Protein AF-A0A2I1BUH1-F1 (afdb_monomer_lite)

Structure (mmCIF, N/CA/C/O backbone):
data_AF-A0A2I1BUH1-F1
#
_entry.id   AF-A0A2I1BUH1-F1
#
loop_
_atom_site.group_PDB
_atom_site.id
_atom_site.type_symbol
_atom_site.label_atom_id
_atom_site.label_alt_id
_atom_site.label_comp_id
_atom_site.label_asym_id
_atom_site.label_entity_id
_atom_site.label_seq_id
_atom_site.pdbx_PDB_ins_code
_atom_site.Cartn_x
_atom_site.Cartn_y
_atom_site.Cartn_z
_atom_site.occupancy
_atom_site.B_iso_or_equiv
_atom_site.auth_seq_id
_atom_site.auth_comp_id
_atom_site.auth_asym_id
_atom_site.auth_atom_id
_atom_site.pdbx_PDB_model_num
ATOM 1 N N . MET A 1 1 ? -11.796 -25.901 10.642 1.00 23.09 1 MET A N 1
ATOM 2 C CA . MET A 1 1 ? -12.696 -25.968 9.465 1.00 23.09 1 MET A CA 1
ATOM 3 C C . MET A 1 1 ? -14.087 -25.490 9.876 1.00 23.09 1 MET A C 1
ATOM 5 O O . MET A 1 1 ? -14.967 -26.299 10.167 1.00 23.09 1 MET A O 1
ATOM 9 N N . SER A 1 2 ? -14.276 -24.172 9.937 1.00 22.03 2 SER A N 1
ATOM 10 C CA . SER A 1 2 ? -15.483 -23.521 10.473 1.00 22.03 2 SER A CA 1
ATOM 11 C C . SER A 1 2 ? -16.269 -22.860 9.334 1.00 22.03 2 SER A C 1
ATOM 13 O O . SER A 1 2 ? -15.668 -22.393 8.379 1.00 22.03 2 SER A O 1
ATOM 15 N N . LEU A 1 3 ? -17.603 -22.916 9.384 1.00 21.38 3 LEU A N 1
ATOM 16 C CA . LEU A 1 3 ? -18.536 -22.404 8.363 1.00 21.38 3 LEU A CA 1
ATOM 17 C C . LEU A 1 3 ? -19.857 -22.060 9.047 1.00 21.38 3 LEU A C 1
ATOM 19 O O . LEU A 1 3 ? -20.240 -22.767 9.976 1.00 21.38 3 LEU A O 1
ATOM 23 N N . PHE A 1 4 ? -20.557 -21.053 8.553 1.00 24.50 4 PHE A N 1
ATOM 24 C CA . PHE A 1 4 ? -21.762 -20.481 9.143 1.00 24.50 4 PHE A CA 1
ATOM 25 C C . PHE A 1 4 ? -22.603 -19.946 7.951 1.00 24.50 4 PHE A C 1
ATOM 27 O O . PHE A 1 4 ? -22.042 -19.227 7.134 1.00 24.50 4 PHE A O 1
ATOM 34 N N . ALA A 1 5 ? -23.858 -20.393 7.741 1.00 24.06 5 ALA A N 1
ATOM 35 C CA . ALA A 1 5 ? -24.595 -20.222 6.462 1.00 24.06 5 ALA A CA 1
ATOM 36 C C . ALA A 1 5 ? -26.136 -20.049 6.601 1.00 24.06 5 ALA A C 1
ATOM 38 O O . ALA A 1 5 ? -26.811 -20.994 7.018 1.00 24.06 5 ALA A O 1
ATOM 39 N N . SER A 1 6 ? -26.709 -18.875 6.271 1.00 26.70 6 SER A N 1
ATOM 40 C CA . SER A 1 6 ? -28.154 -18.541 6.429 1.00 26.70 6 SER A CA 1
ATOM 41 C C . SER A 1 6 ? -28.781 -17.932 5.171 1.00 26.70 6 SER A C 1
ATOM 43 O O . SER A 1 6 ? -28.091 -17.313 4.371 1.00 26.70 6 SER A O 1
ATOM 45 N N . HIS A 1 7 ? -30.101 -18.077 5.020 1.00 25.69 7 HIS A N 1
ATOM 46 C CA . HIS A 1 7 ? -30.895 -17.475 3.941 1.00 25.69 7 HIS A CA 1
ATOM 47 C C . HIS A 1 7 ? -31.408 -16.063 4.261 1.00 25.69 7 HIS A C 1
ATOM 49 O O . HIS A 1 7 ? -31.710 -15.751 5.410 1.00 25.69 7 HIS A O 1
ATOM 55 N N . CYS A 1 8 ? -31.645 -15.291 3.198 1.00 25.19 8 CYS A N 1
ATOM 56 C CA . CYS A 1 8 ? -32.647 -14.228 3.126 1.00 25.19 8 CYS A CA 1
ATOM 57 C C . CYS A 1 8 ? -33.426 -14.410 1.797 1.00 25.19 8 CYS A C 1
ATOM 59 O O . CYS A 1 8 ? -32.786 -14.748 0.797 1.00 25.19 8 CYS A O 1
ATOM 61 N N . PRO A 1 9 ? -34.768 -14.283 1.746 1.00 32.41 9 PRO A N 1
ATOM 62 C CA . PRO A 1 9 ? -35.544 -14.557 0.534 1.00 32.41 9 PRO A CA 1
ATOM 63 C C . PRO A 1 9 ? -36.031 -13.288 -0.186 1.00 32.41 9 PRO A C 1
ATOM 65 O O . PRO A 1 9 ? -36.523 -12.373 0.465 1.00 32.41 9 PRO A O 1
ATOM 68 N N . LEU A 1 10 ? -36.058 -13.305 -1.528 1.00 28.78 10 LEU A N 1
ATOM 69 C CA . LEU A 1 10 ? -37.301 -13.163 -2.316 1.00 28.78 10 LEU A CA 1
ATOM 70 C C . LEU A 1 10 ? -37.066 -13.252 -3.835 1.00 28.78 10 LEU A C 1
ATOM 72 O O . LEU A 1 10 ? -35.986 -12.973 -4.343 1.00 28.78 10 LEU A O 1
ATOM 76 N N . ASN A 1 11 ? -38.118 -13.638 -4.564 1.00 35.06 11 ASN A N 1
ATOM 77 C CA . ASN A 1 11 ? -38.130 -13.694 -6.026 1.00 35.06 11 ASN A CA 1
ATOM 78 C C . ASN A 1 11 ? -38.709 -12.405 -6.623 1.00 35.06 11 ASN A C 1
ATOM 80 O O . ASN A 1 11 ? -39.813 -12.010 -6.255 1.00 35.06 11 ASN A O 1
ATOM 84 N N . SER A 1 12 ? -38.084 -11.864 -7.669 1.00 28.86 12 SER A N 1
ATOM 85 C CA . SER A 1 12 ? -38.821 -11.319 -8.821 1.00 28.86 12 SER A CA 1
ATOM 86 C C . SER A 1 12 ? -37.937 -11.335 -10.074 1.00 28.86 12 SER A C 1
ATOM 88 O O . SER A 1 12 ? -36.714 -11.255 -9.989 1.00 28.86 12 SER A O 1
ATOM 90 N N . VAL A 1 13 ? -38.546 -11.529 -11.248 1.00 36.31 13 VAL A N 1
ATOM 91 C CA . VAL A 1 13 ? -37.832 -11.888 -12.485 1.00 36.31 13 VAL A CA 1
ATOM 92 C C . VAL A 1 13 ? -38.040 -10.840 -13.573 1.00 36.31 13 VAL A C 1
ATOM 94 O O . VAL A 1 13 ? -39.180 -10.597 -13.968 1.00 36.31 13 VAL A O 1
ATOM 97 N N . LYS A 1 14 ? -36.934 -10.350 -14.152 1.00 34.25 14 LYS A N 1
ATOM 98 C CA . LYS A 1 14 ? -36.716 -10.274 -15.615 1.00 34.25 14 LYS A CA 1
ATOM 99 C C . LYS A 1 14 ? -35.265 -9.898 -15.947 1.00 34.25 14 LYS A C 1
ATOM 101 O O . LYS A 1 14 ? -34.752 -8.926 -15.417 1.00 34.25 14 LYS A O 1
ATOM 106 N N . LYS A 1 15 ? -34.655 -10.710 -16.827 1.00 38.31 15 LYS A N 1
ATOM 107 C CA . LYS A 1 15 ? -33.307 -10.606 -17.428 1.00 38.31 15 LYS A CA 1
ATOM 108 C C . LYS A 1 15 ? -32.202 -10.021 -16.530 1.00 38.31 15 LYS A C 1
ATOM 110 O O . LYS A 1 15 ? -31.952 -8.823 -16.530 1.00 38.31 15 LYS A O 1
ATOM 115 N N . THR A 1 16 ? -31.468 -10.912 -15.868 1.00 40.91 16 THR A N 1
ATOM 116 C CA . THR A 1 16 ? -30.106 -10.635 -15.398 1.00 40.91 16 THR A CA 1
ATOM 117 C C . THR A 1 16 ? -29.181 -10.312 -16.575 1.00 40.91 16 THR A C 1
ATOM 119 O O . THR A 1 16 ? -29.202 -10.998 -17.598 1.00 40.91 16 THR A O 1
ATOM 122 N N . ILE A 1 17 ? -28.358 -9.277 -16.409 1.00 37.00 17 ILE A N 1
ATOM 123 C CA . ILE A 1 17 ? -27.207 -8.961 -17.259 1.00 37.00 17 ILE A CA 1
ATOM 124 C C . ILE A 1 17 ? -26.004 -8.908 -16.306 1.00 37.00 17 ILE A C 1
ATOM 126 O O . ILE A 1 17 ? -25.954 -7.977 -15.497 1.00 37.00 17 ILE A O 1
ATOM 130 N N . PRO A 1 18 ? -25.090 -9.896 -16.340 1.00 35.69 18 PRO A N 1
ATOM 131 C CA . PRO A 1 18 ? -23.952 -9.941 -15.426 1.00 35.69 18 PRO A CA 1
ATOM 132 C C . PRO A 1 18 ? -23.079 -8.684 -15.524 1.00 35.69 18 PRO A C 1
ATOM 134 O O . PRO A 1 18 ? -22.742 -8.254 -16.627 1.00 35.69 18 PRO A O 1
ATOM 137 N N . GLY A 1 19 ? -22.721 -8.103 -14.380 1.00 38.94 19 GLY A N 1
ATOM 138 C CA . GLY A 1 19 ? -21.919 -6.880 -14.283 1.00 38.94 19 GLY A CA 1
ATOM 139 C C . GLY A 1 19 ? -22.695 -5.577 -14.513 1.00 38.94 19 GLY A C 1
ATOM 140 O O . GLY A 1 19 ? -22.081 -4.522 -14.659 1.00 38.94 19 GLY A O 1
ATOM 141 N N . SER A 1 20 ? -24.031 -5.617 -14.561 1.00 38.09 20 SER A N 1
ATOM 142 C CA . SER A 1 20 ? -24.857 -4.407 -14.707 1.00 38.09 20 SER A CA 1
ATOM 143 C C . SER A 1 20 ? -24.969 -3.603 -13.404 1.00 38.09 20 SER A C 1
ATOM 145 O O . SER A 1 20 ? -24.931 -4.155 -12.304 1.00 38.09 20 SER A O 1
ATOM 147 N N . VAL A 1 21 ? -25.170 -2.283 -13.517 1.00 35.66 21 VAL A N 1
ATOM 148 C CA . VAL A 1 21 ? -25.367 -1.389 -12.356 1.00 35.66 21 VAL A CA 1
ATOM 149 C C . VAL A 1 21 ? -26.559 -1.843 -11.504 1.00 35.66 21 VAL A C 1
ATOM 151 O O . VAL A 1 21 ? -26.465 -1.859 -10.280 1.00 35.66 21 VAL A O 1
ATOM 154 N N . ASP A 1 22 ? -27.638 -2.322 -12.132 1.00 38.22 22 ASP A N 1
ATOM 155 C CA . ASP A 1 22 ? -28.797 -2.870 -11.419 1.00 38.22 22 ASP A CA 1
ATOM 156 C C . ASP A 1 22 ? -28.487 -4.160 -10.636 1.00 38.22 22 ASP A C 1
ATOM 158 O O . ASP A 1 22 ? -29.262 -4.535 -9.758 1.00 38.22 22 ASP A O 1
ATOM 162 N N . GLU A 1 23 ? -27.423 -4.898 -10.964 1.00 41.62 23 GLU A N 1
ATOM 163 C CA . GLU A 1 23 ? -26.993 -6.084 -10.208 1.00 41.62 23 GLU A CA 1
ATOM 164 C C . GLU A 1 23 ? -26.207 -5.679 -8.954 1.00 41.62 23 GLU A C 1
ATOM 166 O O . GLU A 1 23 ? -26.497 -6.188 -7.868 1.00 41.62 23 GLU A O 1
ATOM 171 N N . LYS A 1 24 ? -25.301 -4.695 -9.072 1.00 44.88 24 LYS A N 1
ATOM 172 C CA . LYS A 1 24 ? -24.612 -4.087 -7.920 1.00 44.88 24 LYS A CA 1
ATOM 173 C C . LYS A 1 24 ? -25.600 -3.430 -6.954 1.00 44.88 24 LYS A C 1
ATOM 175 O O . LYS A 1 24 ? -25.687 -3.847 -5.801 1.00 44.88 24 LYS A O 1
ATOM 180 N N . LEU A 1 25 ? -26.456 -2.535 -7.455 1.00 39.03 25 LEU A N 1
ATOM 181 C CA . LEU A 1 25 ? -27.449 -1.809 -6.655 1.00 39.03 25 LEU A CA 1
ATOM 182 C C . LEU A 1 25 ? -28.399 -2.752 -5.888 1.00 39.03 25 LEU A C 1
ATOM 184 O O . LEU A 1 25 ? -28.708 -2.521 -4.721 1.00 39.03 25 LEU A O 1
ATOM 188 N N . ARG A 1 26 ? -28.839 -3.858 -6.511 1.00 42.53 26 ARG A N 1
ATOM 189 C CA . ARG A 1 26 ? -29.673 -4.872 -5.834 1.00 42.53 26 ARG A CA 1
ATOM 190 C C . ARG A 1 26 ? -28.904 -5.685 -4.790 1.00 42.53 26 ARG A C 1
ATOM 192 O O . ARG A 1 26 ? -29.510 -6.104 -3.807 1.00 42.53 26 ARG A O 1
ATOM 199 N N . SER A 1 27 ? -27.603 -5.891 -4.979 1.00 40.91 27 SER A N 1
ATOM 200 C CA . SER A 1 27 ? -26.742 -6.601 -4.024 1.00 40.91 27 SER A CA 1
ATOM 201 C C . SER A 1 27 ? -26.421 -5.732 -2.803 1.00 40.91 27 SER A C 1
ATOM 203 O O . SER A 1 27 ? -26.472 -6.213 -1.670 1.00 40.91 27 SER A O 1
ATOM 205 N N . GLU A 1 28 ? -26.168 -4.441 -3.016 1.00 44.78 28 GLU A N 1
ATOM 206 C CA . GLU A 1 28 ? -25.903 -3.449 -1.968 1.00 44.78 28 GLU A CA 1
ATOM 207 C C . GLU A 1 28 ? -27.142 -3.209 -1.095 1.00 44.78 28 GLU A C 1
ATOM 209 O O . GLU A 1 28 ? -27.075 -3.417 0.115 1.00 44.78 28 GLU A O 1
ATOM 214 N N . VAL A 1 29 ? -28.306 -2.908 -1.688 1.00 40.06 29 VAL A N 1
ATOM 215 C CA . VAL A 1 29 ? -29.566 -2.702 -0.938 1.00 40.06 29 VAL A CA 1
ATOM 216 C C . VAL A 1 29 ? -29.963 -3.945 -0.125 1.00 40.06 29 VAL A C 1
ATOM 218 O O . VAL A 1 29 ? -30.411 -3.823 1.017 1.00 40.06 29 VAL A O 1
ATOM 221 N N . ALA A 1 30 ? -29.761 -5.152 -0.667 1.00 42.38 30 ALA A N 1
ATOM 222 C CA . ALA A 1 30 ? -30.022 -6.397 0.060 1.00 42.38 30 ALA A CA 1
ATOM 223 C C . ALA A 1 30 ? -29.036 -6.643 1.220 1.00 42.38 30 ALA A C 1
ATOM 225 O O . ALA A 1 30 ? -29.411 -7.249 2.224 1.00 42.38 30 ALA A O 1
ATOM 226 N N . THR A 1 31 ? -27.794 -6.166 1.098 1.00 42.19 31 THR A N 1
ATOM 227 C CA . THR A 1 31 ? -26.754 -6.284 2.133 1.00 42.19 31 THR A CA 1
ATOM 228 C C . THR A 1 31 ? -26.975 -5.273 3.261 1.00 42.19 31 THR A C 1
ATOM 230 O O . THR A 1 31 ? -26.938 -5.641 4.435 1.00 42.19 31 THR A O 1
ATOM 233 N N . TYR A 1 32 ? -27.297 -4.027 2.908 1.00 39.31 32 TYR A N 1
ATOM 234 C CA . TYR A 1 32 ? -27.566 -2.904 3.812 1.00 39.31 32 TYR A CA 1
ATOM 235 C C . TYR A 1 32 ? -28.659 -3.239 4.846 1.00 39.31 32 TYR A C 1
ATOM 237 O O . TYR A 1 32 ? -28.430 -3.233 6.057 1.00 39.31 32 TYR A O 1
ATOM 245 N N . ILE A 1 33 ? -29.834 -3.663 4.359 1.00 39.19 33 ILE A N 1
ATOM 246 C CA . ILE A 1 33 ? -31.002 -4.040 5.180 1.00 39.19 33 ILE A CA 1
ATOM 247 C C . ILE A 1 33 ? -30.687 -5.207 6.140 1.00 39.19 33 ILE A C 1
ATOM 249 O O . ILE A 1 33 ? -31.324 -5.354 7.186 1.00 39.19 33 ILE A O 1
ATOM 253 N N . TRP A 1 34 ? -29.709 -6.045 5.791 1.00 41.81 34 TRP A N 1
ATOM 254 C CA . TRP A 1 34 ? -29.359 -7.268 6.508 1.00 41.81 34 TRP A CA 1
ATOM 255 C C . TRP A 1 34 ? -28.262 -7.046 7.569 1.00 41.81 34 TRP A C 1
ATOM 257 O O . TRP A 1 34 ? -28.361 -7.592 8.670 1.00 41.81 34 TRP A O 1
ATOM 267 N N . ILE A 1 35 ? -27.258 -6.198 7.297 1.00 39.25 35 ILE A N 1
ATOM 268 C CA . ILE A 1 35 ? -26.194 -5.840 8.259 1.00 39.25 35 ILE A CA 1
ATOM 269 C C . ILE A 1 35 ? -26.785 -5.162 9.502 1.00 39.25 35 ILE A C 1
ATOM 271 O O . ILE A 1 35 ? -26.453 -5.538 10.632 1.00 39.25 35 ILE A O 1
ATOM 275 N N . HIS A 1 36 ? -27.724 -4.234 9.296 1.00 37.28 36 HIS A N 1
ATOM 276 C CA . HIS A 1 36 ? -28.350 -3.433 10.354 1.00 37.28 36 HIS A CA 1
ATOM 277 C C . HIS A 1 36 ? -29.111 -4.277 11.408 1.00 37.28 36 HIS A C 1
ATOM 279 O O . HIS A 1 36 ? -29.430 -3.794 12.492 1.00 37.28 36 HIS A O 1
ATOM 285 N N . GLN A 1 37 ? -29.373 -5.563 11.129 1.00 35.84 37 GLN A N 1
ATOM 286 C CA . GLN A 1 37 ? -30.048 -6.498 12.040 1.00 35.84 37 GLN A CA 1
ATOM 287 C C . GLN A 1 37 ? -29.090 -7.401 12.845 1.00 35.84 37 GLN A C 1
ATOM 289 O O . GLN A 1 37 ? -29.540 -8.117 13.742 1.00 35.84 37 GLN A O 1
ATOM 294 N N . ILE A 1 38 ? -27.784 -7.417 12.537 1.00 36.28 38 ILE A N 1
ATOM 295 C CA . ILE A 1 38 ? -26.850 -8.466 13.006 1.00 36.28 38 ILE A CA 1
ATOM 296 C C . ILE A 1 38 ? -25.711 -7.957 13.903 1.00 36.28 38 ILE A C 1
ATOM 298 O O . ILE A 1 38 ? -25.164 -8.740 14.684 1.00 36.28 38 ILE A O 1
ATOM 302 N N . ALA A 1 39 ? -25.403 -6.658 13.891 1.00 36.38 39 ALA A N 1
ATOM 303 C CA . ALA A 1 39 ? -24.279 -6.069 14.636 1.00 36.38 39 ALA A CA 1
ATOM 304 C C . ALA A 1 39 ? -24.296 -6.286 16.174 1.00 36.38 39 ALA A C 1
ATOM 306 O O . ALA A 1 39 ? -23.278 -6.109 16.837 1.00 36.38 39 ALA A O 1
ATOM 307 N N . GLN A 1 40 ? -25.422 -6.693 16.769 1.00 34.22 40 GLN A N 1
ATOM 308 C CA . GLN A 1 40 ? -25.640 -6.646 18.222 1.00 34.22 40 GLN A CA 1
ATOM 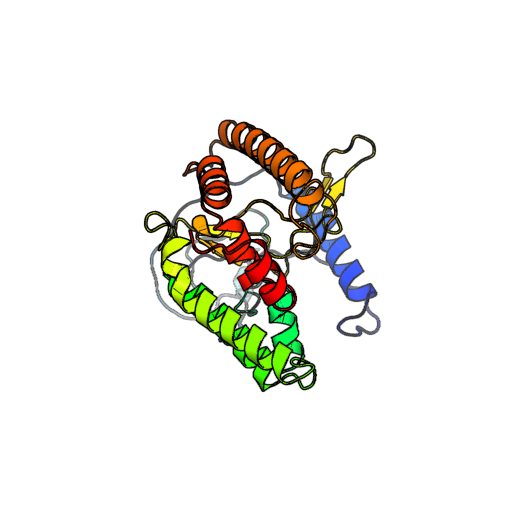309 C C . GLN A 1 40 ? -25.091 -7.836 19.059 1.00 34.22 40 GLN A C 1
ATOM 311 O O . GLN A 1 40 ? -25.400 -7.879 20.252 1.00 34.22 40 GLN A O 1
ATOM 316 N N . ARG A 1 41 ? -24.394 -8.864 18.511 1.00 36.78 41 ARG A N 1
ATOM 317 C CA . ARG A 1 41 ? -24.422 -10.191 19.203 1.00 36.78 41 ARG A CA 1
ATOM 318 C C . ARG A 1 41 ? -23.279 -11.242 19.143 1.00 36.78 41 ARG A C 1
ATOM 320 O O . ARG A 1 41 ? -23.599 -12.410 19.367 1.00 36.78 41 ARG A O 1
ATOM 327 N N . PHE A 1 42 ? -21.985 -10.940 18.926 1.00 31.66 42 PHE A N 1
ATOM 328 C CA . PHE A 1 42 ? -20.958 -12.016 18.788 1.00 31.66 42 PHE A CA 1
ATOM 329 C C . PHE A 1 42 ? -19.581 -11.862 19.486 1.00 31.66 42 PHE A C 1
ATOM 331 O O . PHE A 1 42 ? -18.965 -10.803 19.450 1.00 31.66 42 PHE A O 1
ATOM 338 N N . ARG A 1 43 ? -19.062 -12.995 20.016 1.00 28.38 43 ARG A N 1
ATOM 339 C CA . ARG A 1 43 ? -17.638 -13.352 20.284 1.00 28.38 43 ARG A CA 1
ATOM 340 C C . ARG A 1 43 ? -17.431 -14.897 20.092 1.00 28.38 43 ARG A C 1
ATOM 342 O O . ARG A 1 43 ? -18.443 -15.601 20.078 1.00 28.38 43 ARG A O 1
ATOM 349 N N . PRO A 1 44 ? -16.203 -15.451 19.894 1.00 33.38 44 PRO A N 1
ATOM 350 C CA . PRO A 1 44 ? -15.980 -16.800 19.296 1.00 33.38 44 PRO A CA 1
ATOM 351 C C . PRO A 1 44 ? -15.176 -17.829 20.152 1.00 33.38 44 PRO A C 1
ATOM 353 O O . PRO A 1 44 ? -14.643 -17.427 21.179 1.00 33.38 44 PRO A O 1
ATOM 356 N N . ILE A 1 45 ? -15.022 -19.110 19.697 1.00 31.92 45 ILE A N 1
ATOM 357 C CA . ILE A 1 45 ? -13.774 -19.965 19.733 1.00 31.92 45 ILE A CA 1
ATOM 358 C C . ILE A 1 45 ? -13.942 -21.467 19.286 1.00 31.92 45 ILE A C 1
ATOM 360 O O . ILE A 1 45 ? -14.928 -22.112 19.619 1.00 31.92 45 ILE A O 1
ATOM 364 N N . ALA A 1 46 ? -12.912 -22.006 18.587 1.00 26.98 46 ALA A N 1
ATOM 365 C CA . ALA A 1 46 ? -12.433 -23.415 18.382 1.00 26.98 46 ALA A CA 1
ATOM 366 C C . ALA A 1 46 ? -13.328 -24.596 17.865 1.00 26.98 46 ALA A C 1
ATOM 368 O O . ALA A 1 46 ? -14.541 -24.494 17.718 1.00 26.98 46 ALA A O 1
ATOM 369 N N . PHE A 1 47 ? -12.676 -25.720 17.470 1.00 28.28 47 PHE A N 1
ATOM 370 C CA . PHE A 1 47 ? -13.268 -26.854 16.711 1.00 28.28 47 PHE A CA 1
ATOM 371 C C . PHE A 1 47 ? -12.414 -28.162 16.698 1.00 28.28 47 PHE A C 1
ATOM 373 O O . PHE A 1 47 ? -11.194 -28.062 16.586 1.00 28.28 47 PHE A O 1
ATOM 380 N N . MET A 1 48 ? -13.013 -29.376 16.669 1.00 27.44 48 MET A N 1
ATOM 381 C CA . MET A 1 48 ? -12.328 -30.667 16.351 1.00 27.44 48 MET A CA 1
ATOM 382 C C . MET A 1 48 ? -13.312 -31.816 15.955 1.00 27.44 48 MET A C 1
ATOM 384 O O . MET A 1 48 ? -14.477 -31.759 16.337 1.00 27.44 48 MET A O 1
ATOM 388 N N . GLY A 1 49 ? -12.862 -32.878 15.251 1.00 25.30 49 GLY A N 1
ATOM 389 C CA . GLY A 1 49 ? -13.565 -34.194 15.156 1.00 25.30 49 GLY A CA 1
ATOM 390 C C . GLY A 1 49 ? -14.247 -34.605 13.820 1.00 25.30 49 GLY A C 1
ATOM 391 O O . GLY A 1 49 ? -14.579 -33.761 12.993 1.00 25.30 49 GLY A O 1
ATOM 392 N N . SER A 1 50 ? -14.439 -35.922 13.589 1.00 27.02 50 SER A N 1
ATOM 393 C CA . SER A 1 50 ? -15.002 -36.562 12.359 1.00 27.02 50 SER A CA 1
ATOM 394 C C . SER A 1 50 ? -15.426 -38.044 12.639 1.00 27.02 50 SER A C 1
ATOM 396 O O . SER A 1 50 ? -15.247 -38.464 13.776 1.00 27.02 50 SER A O 1
ATOM 398 N N . VAL A 1 51 ? -15.993 -38.920 11.770 1.00 28.72 51 VAL A N 1
ATOM 399 C CA . VAL A 1 51 ? -16.333 -38.931 10.317 1.00 28.72 51 VAL A CA 1
ATOM 400 C C . VAL A 1 51 ? -17.449 -39.980 9.987 1.00 28.72 51 VAL A C 1
ATOM 402 O O . VAL A 1 51 ? -17.701 -40.878 10.782 1.00 28.72 51 VAL A O 1
ATOM 405 N N . SER A 1 52 ? -18.032 -39.959 8.766 1.00 27.73 52 SER A N 1
ATOM 406 C CA . SER A 1 52 ? -19.006 -40.952 8.192 1.00 27.73 52 SER A CA 1
ATOM 407 C C . SER A 1 52 ? -20.407 -41.021 8.880 1.00 27.73 52 SER A C 1
ATOM 409 O O . SER A 1 52 ? -20.588 -40.357 9.888 1.00 27.73 52 SER A O 1
ATOM 411 N N . ARG A 1 53 ? -21.494 -41.653 8.374 1.00 29.31 53 ARG A N 1
ATOM 412 C CA . ARG A 1 53 ? -21.837 -42.328 7.087 1.00 29.31 53 ARG A CA 1
ATOM 413 C C . ARG A 1 53 ? -23.383 -42.292 6.843 1.00 29.31 53 ARG A C 1
ATOM 415 O O . ARG A 1 53 ? -24.131 -42.112 7.792 1.00 29.31 53 ARG A O 1
ATOM 422 N N . TRP A 1 54 ? -23.818 -42.558 5.601 1.00 31.92 54 TRP A N 1
ATOM 423 C CA . TRP A 1 54 ? -25.187 -42.917 5.130 1.00 31.92 54 TRP A CA 1
ATOM 424 C C . TRP A 1 54 ? -26.367 -41.916 5.140 1.00 31.92 54 TRP A C 1
ATOM 426 O O . TRP A 1 54 ? -26.430 -40.943 5.886 1.00 31.92 54 TRP A O 1
ATOM 436 N N . THR A 1 55 ? -27.303 -42.195 4.223 1.00 41.78 55 THR A N 1
ATOM 437 C CA . THR A 1 55 ? -28.472 -41.402 3.806 1.00 41.78 55 THR A CA 1
ATOM 438 C C . THR A 1 55 ? -29.769 -42.200 3.959 1.00 41.78 55 THR A C 1
ATOM 440 O O . THR A 1 55 ? -29.832 -43.313 3.448 1.00 41.78 55 THR A O 1
ATOM 443 N N . ASN A 1 56 ? -30.785 -41.619 4.614 1.00 39.25 56 ASN A N 1
ATOM 444 C CA . ASN A 1 56 ? -32.235 -41.855 4.402 1.00 39.25 56 ASN A CA 1
ATOM 445 C C . ASN A 1 56 ? -33.083 -40.979 5.360 1.00 39.25 56 ASN A C 1
ATOM 447 O O . ASN A 1 56 ? -34.021 -41.438 6.003 1.00 39.25 56 ASN A O 1
ATOM 451 N N . SER A 1 57 ? -32.714 -39.702 5.522 1.00 44.31 57 SER A N 1
ATOM 452 C CA . SER A 1 57 ? -33.247 -38.830 6.586 1.00 44.31 57 SER A CA 1
ATOM 453 C C . SER A 1 57 ? -33.884 -37.519 6.109 1.00 44.31 57 SER A C 1
ATOM 455 O O . SER A 1 57 ? -34.444 -36.793 6.926 1.00 44.31 57 SER A O 1
ATOM 457 N N . GLN A 1 58 ? -33.822 -37.191 4.813 1.00 41.28 58 GLN A N 1
ATOM 458 C CA . GLN A 1 58 ? -34.263 -35.883 4.303 1.00 41.28 58 GLN A CA 1
ATOM 459 C C . GLN A 1 58 ? -35.787 -35.685 4.415 1.00 41.28 58 GLN A C 1
ATOM 461 O O . GLN A 1 58 ? -36.224 -34.654 4.923 1.00 41.28 58 GLN A O 1
ATOM 466 N N . THR A 1 59 ? -36.590 -36.683 4.033 1.00 43.38 59 THR A N 1
ATOM 467 C CA . THR A 1 59 ? -38.064 -36.603 4.037 1.00 43.38 59 THR A CA 1
ATOM 468 C C . THR A 1 59 ? -38.639 -36.427 5.446 1.00 43.38 59 THR A C 1
ATOM 470 O O . THR A 1 59 ? -39.486 -35.568 5.666 1.00 43.38 59 THR A O 1
ATOM 473 N N . LEU A 1 60 ? -38.126 -37.184 6.425 1.00 46.41 60 LEU A N 1
ATOM 474 C CA . LEU A 1 60 ? -38.531 -37.068 7.833 1.00 46.41 60 LEU A CA 1
ATOM 475 C C . LEU A 1 60 ? -38.074 -35.750 8.475 1.00 46.41 60 LEU A C 1
ATOM 477 O O . LEU A 1 60 ? -38.794 -35.195 9.298 1.00 46.41 60 LEU A O 1
ATOM 481 N N . ARG A 1 61 ? -36.908 -35.213 8.090 1.00 47.28 61 ARG A N 1
ATOM 482 C CA . ARG A 1 61 ? -36.413 -33.926 8.610 1.00 47.28 61 ARG A CA 1
ATOM 483 C C . ARG A 1 61 ? -37.263 -32.747 8.149 1.00 47.28 61 ARG A C 1
ATOM 485 O O . ARG A 1 61 ? -37.602 -31.911 8.980 1.00 47.28 61 ARG A O 1
ATOM 492 N N . SER A 1 62 ? -37.686 -32.739 6.883 1.00 41.75 62 SER A N 1
ATOM 493 C CA . SER A 1 62 ? -38.613 -31.728 6.354 1.00 41.75 62 SER A CA 1
ATOM 494 C C . SER A 1 62 ? -39.961 -31.711 7.086 1.00 41.75 62 SER A C 1
ATOM 496 O O . SER A 1 62 ? -40.554 -30.649 7.233 1.00 41.75 62 SER A O 1
ATOM 498 N N . LEU A 1 63 ? -40.438 -32.872 7.548 1.00 44.72 63 LEU A N 1
ATOM 499 C CA . LEU A 1 63 ? -41.698 -33.026 8.288 1.00 44.72 63 LEU A CA 1
ATOM 500 C C . LEU A 1 63 ? -41.589 -32.655 9.780 1.00 44.72 63 LEU A C 1
ATOM 502 O O . LEU A 1 63 ? -42.605 -32.474 10.441 1.00 44.72 63 LEU A O 1
ATOM 506 N N . LEU A 1 64 ? -40.365 -32.531 10.302 1.00 47.62 64 LEU A N 1
ATOM 507 C CA . LEU A 1 64 ? -40.056 -32.226 11.705 1.00 47.62 64 LEU A CA 1
ATOM 508 C C . LEU A 1 64 ? -39.295 -30.894 11.875 1.00 47.62 64 LEU A C 1
ATOM 510 O O . LEU A 1 64 ? -38.701 -30.652 12.921 1.00 47.62 64 LEU A O 1
ATOM 514 N N . GLY A 1 65 ? -39.279 -30.036 10.848 1.00 39.00 65 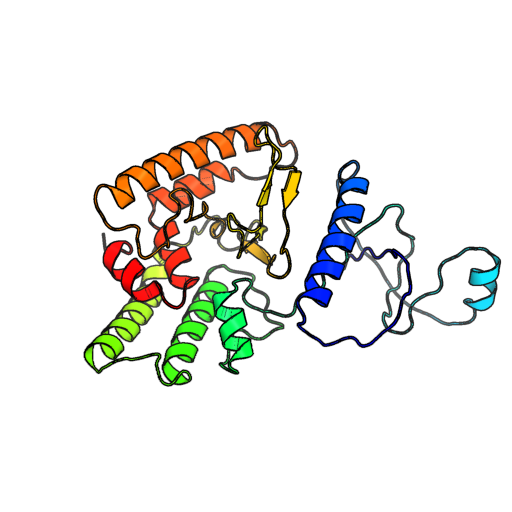GLY A N 1
ATOM 515 C CA . GLY A 1 65 ? -38.669 -28.700 10.903 1.00 39.00 65 GLY A CA 1
ATOM 516 C C . GLY A 1 65 ? -37.133 -28.663 10.929 1.00 39.00 65 GLY A C 1
ATOM 517 O O . GLY A 1 65 ? -36.556 -27.606 11.175 1.00 39.00 65 GLY A O 1
ATOM 518 N N . TYR A 1 66 ? -36.448 -29.780 10.667 1.00 39.28 66 TYR A N 1
ATOM 519 C CA . TYR A 1 66 ? -34.983 -29.829 10.637 1.00 39.28 66 TYR A CA 1
ATOM 520 C C . TYR A 1 66 ? -34.429 -29.501 9.238 1.00 39.28 66 TYR A C 1
ATOM 522 O O . TYR A 1 66 ? -34.922 -30.047 8.246 1.00 39.28 66 TYR A O 1
ATOM 530 N N . PRO A 1 67 ? -33.355 -28.692 9.127 1.00 38.44 67 PRO A N 1
ATOM 531 C CA . PRO A 1 67 ? -32.792 -28.306 7.837 1.00 38.44 67 PRO A CA 1
ATOM 532 C C . PRO A 1 67 ? -32.222 -29.504 7.062 1.00 38.44 67 PRO A C 1
ATOM 534 O O . PRO A 1 67 ? -31.530 -30.374 7.605 1.00 38.44 67 PRO A O 1
ATOM 537 N N . THR A 1 68 ? -32.494 -29.530 5.759 1.00 40.50 68 THR A N 1
ATOM 538 C CA . THR A 1 68 ? -31.973 -30.521 4.812 1.00 40.50 68 THR A CA 1
ATOM 539 C C . THR A 1 68 ? -30.572 -30.132 4.330 1.00 40.50 68 THR A C 1
ATOM 541 O O . THR A 1 68 ? -30.274 -28.971 4.064 1.00 40.50 68 THR A O 1
ATOM 544 N N . SER A 1 69 ? -29.668 -31.110 4.240 1.00 39.72 69 SER A N 1
ATOM 545 C CA . SER A 1 69 ? -28.276 -30.865 3.840 1.00 39.72 69 SER A CA 1
ATOM 546 C C . SER A 1 69 ? -28.148 -30.660 2.327 1.00 39.72 69 SER A C 1
ATOM 548 O O . SER A 1 69 ? -28.610 -31.499 1.553 1.00 39.72 69 SER A O 1
ATOM 550 N N . CYS A 1 70 ? -27.479 -29.578 1.920 1.00 35.44 70 CYS A N 1
ATOM 551 C CA . CYS A 1 70 ? -27.184 -29.260 0.521 1.00 35.44 70 CYS A CA 1
ATOM 552 C C . CYS A 1 70 ? -26.301 -30.347 -0.136 1.00 35.44 70 CYS A C 1
ATOM 554 O O . CYS A 1 70 ? -25.275 -30.710 0.447 1.00 35.44 70 CYS A O 1
ATOM 556 N N . PRO A 1 71 ? -26.634 -30.847 -1.345 1.00 33.97 71 PRO A N 1
ATOM 557 C CA . PRO A 1 71 ? -25.872 -31.917 -1.999 1.00 33.97 71 PRO A CA 1
ATOM 558 C C . PRO A 1 71 ? -24.457 -31.494 -2.426 1.00 33.97 71 PRO A C 1
ATOM 560 O O . PRO A 1 71 ? -23.586 -32.348 -2.565 1.00 33.97 71 PRO A O 1
ATOM 563 N N . TYR A 1 72 ? -24.205 -30.192 -2.592 1.00 30.89 72 TYR A N 1
ATOM 564 C CA . TYR A 1 72 ? -22.919 -29.664 -3.059 1.00 30.89 72 TYR A CA 1
ATOM 565 C C . TYR A 1 72 ? -21.855 -29.516 -1.956 1.00 30.89 72 TYR A C 1
ATOM 567 O O . TYR A 1 72 ? -20.713 -29.188 -2.265 1.00 30.89 72 TYR A O 1
ATOM 575 N N . ILE A 1 73 ? -22.186 -29.749 -0.675 1.00 35.28 73 ILE A N 1
ATOM 576 C CA . ILE A 1 73 ? -21.241 -29.563 0.441 1.00 35.28 73 ILE A CA 1
ATOM 577 C C . ILE A 1 73 ? -21.323 -30.722 1.450 1.00 35.28 73 ILE A C 1
ATOM 579 O O . ILE A 1 73 ? -22.185 -30.756 2.327 1.00 35.28 73 ILE A O 1
ATOM 583 N N . SER A 1 74 ? -20.359 -31.650 1.397 1.00 33.88 74 SER A N 1
ATOM 584 C CA . SER A 1 74 ? -20.234 -32.767 2.354 1.00 33.88 74 SER A CA 1
ATOM 585 C C . SER A 1 74 ? -19.634 -32.335 3.710 1.00 33.88 74 SER A C 1
ATOM 587 O O . SER A 1 74 ? -18.593 -32.840 4.143 1.00 33.88 74 SER A O 1
ATOM 589 N N . LEU A 1 75 ? -20.311 -31.437 4.430 1.00 42.53 75 LEU A N 1
ATOM 590 C CA . LEU A 1 75 ? -19.970 -31.092 5.813 1.00 42.53 75 LEU A CA 1
ATOM 591 C C . LEU A 1 75 ? -20.734 -31.961 6.813 1.00 42.53 75 LEU A C 1
ATOM 593 O O . LEU A 1 75 ? -21.952 -31.872 6.940 1.00 42.53 75 LEU A O 1
ATOM 597 N N . LYS A 1 76 ? -19.997 -32.770 7.580 1.00 37.25 76 LYS A N 1
ATOM 598 C CA . LYS A 1 76 ? -20.518 -33.424 8.786 1.00 37.25 76 LYS A CA 1
ATOM 599 C C . LYS A 1 76 ? -20.192 -32.551 9.990 1.00 37.25 76 LYS A C 1
ATOM 601 O O . LYS A 1 76 ? -19.020 -32.283 10.239 1.00 37.25 76 LYS A O 1
ATOM 606 N N . ARG A 1 77 ? -21.216 -32.130 10.733 1.00 45.16 77 ARG A N 1
ATOM 607 C CA . ARG A 1 77 ? -21.078 -31.463 12.035 1.00 45.16 77 ARG A CA 1
ATOM 608 C C . ARG A 1 77 ? -22.130 -31.964 13.023 1.00 45.16 77 ARG A C 1
ATOM 610 O O . ARG A 1 77 ? -23.216 -32.332 12.580 1.00 45.16 77 ARG A O 1
ATOM 617 N N . PRO A 1 78 ? -21.818 -31.972 14.331 1.00 37.34 78 PRO A N 1
ATOM 618 C CA . PRO A 1 78 ? -22.733 -32.458 15.360 1.00 37.34 78 PRO A CA 1
ATOM 619 C C . PRO A 1 78 ? -23.835 -31.454 15.735 1.00 37.34 78 PRO A C 1
ATOM 621 O O . PRO A 1 78 ? -24.865 -31.875 16.250 1.00 37.34 78 PRO A O 1
ATOM 624 N N . THR A 1 79 ? -23.648 -30.153 15.485 1.00 38.59 79 THR A N 1
ATOM 625 C CA . THR A 1 79 ? -24.560 -29.090 15.939 1.00 38.59 79 THR A CA 1
ATOM 626 C C . THR A 1 79 ? -24.979 -28.134 14.810 1.00 38.59 79 THR A C 1
ATOM 628 O O . THR A 1 79 ? -24.146 -27.779 13.967 1.00 38.59 79 THR A O 1
ATOM 631 N N . PRO A 1 80 ? -26.257 -27.699 14.774 1.00 38.72 80 PRO A N 1
ATOM 632 C CA . PRO A 1 80 ? -26.690 -26.536 14.004 1.00 38.72 80 PRO A CA 1
ATOM 633 C C . PRO A 1 80 ? -26.238 -25.237 14.694 1.00 38.72 80 PRO A C 1
ATOM 635 O O . PRO A 1 80 ? -25.768 -25.252 15.831 1.00 38.72 80 PRO A O 1
ATOM 638 N N . LEU A 1 81 ? -26.368 -24.112 13.994 1.00 39.47 81 LEU A N 1
ATOM 639 C CA . LEU A 1 81 ? -25.806 -22.817 14.379 1.00 39.47 81 LEU A CA 1
ATOM 640 C C . LEU A 1 81 ? -26.962 -21.802 14.509 1.00 39.47 81 LEU A C 1
ATOM 642 O O . LEU A 1 81 ? -27.933 -21.889 13.760 1.00 39.47 81 LEU A O 1
ATOM 646 N N . SER A 1 82 ? -26.908 -20.907 15.500 1.00 32.25 82 SER A N 1
ATOM 647 C CA . SER A 1 82 ? -28.114 -20.301 16.106 1.00 32.25 82 SER A CA 1
ATOM 648 C C . SER A 1 82 ? -28.342 -18.799 15.862 1.00 32.25 82 SER A C 1
ATOM 650 O O . SER A 1 82 ? -29.203 -18.211 16.513 1.00 32.25 82 SER A O 1
ATOM 652 N N . THR A 1 83 ? -27.597 -18.167 14.954 1.00 28.09 83 THR A N 1
ATOM 653 C CA . THR A 1 83 ? -27.741 -16.738 14.595 1.00 28.09 83 THR A CA 1
ATOM 654 C C . THR A 1 83 ? -27.482 -16.554 13.094 1.00 28.09 83 THR A C 1
ATOM 656 O O . THR A 1 83 ? -27.037 -17.494 12.449 1.00 28.09 83 THR A O 1
ATOM 659 N N . GLY A 1 84 ? -27.759 -15.380 12.516 1.00 26.81 84 GLY A N 1
ATOM 660 C CA . GLY A 1 84 ? -27.436 -15.079 11.111 1.00 26.81 84 GLY A CA 1
ATOM 661 C C . GLY A 1 84 ? -25.938 -14.861 10.855 1.00 26.81 84 GLY A C 1
ATOM 662 O O . GLY A 1 84 ? -25.181 -14.550 11.776 1.00 26.81 84 GLY A O 1
ATOM 663 N N . TYR A 1 85 ? -25.510 -15.053 9.603 1.00 32.12 85 TYR A N 1
ATOM 664 C CA . TYR A 1 85 ? -24.097 -15.032 9.201 1.00 32.12 85 TYR A CA 1
ATOM 665 C C . TYR A 1 85 ? -23.919 -14.888 7.677 1.00 32.12 85 TYR A C 1
ATOM 667 O O . TYR A 1 85 ? -24.615 -15.550 6.903 1.00 32.12 85 TYR A O 1
ATOM 675 N N . VAL A 1 86 ? -22.947 -14.073 7.247 1.00 31.03 86 VAL A N 1
ATOM 676 C CA . VAL A 1 86 ? -22.518 -14.007 5.841 1.00 31.03 86 VAL A CA 1
ATOM 677 C C . VAL A 1 86 ? -21.515 -15.131 5.599 1.00 31.03 86 VAL A C 1
ATOM 679 O O . VAL A 1 86 ? -20.517 -15.230 6.312 1.00 31.03 86 VAL A O 1
ATOM 682 N N . ILE A 1 87 ? -21.713 -15.922 4.544 1.00 33.53 87 ILE A N 1
ATOM 683 C CA . ILE A 1 87 ? -20.554 -16.449 3.821 1.00 33.53 87 ILE A CA 1
ATOM 684 C C . ILE A 1 87 ? -20.152 -15.341 2.859 1.00 33.53 87 ILE A C 1
ATOM 686 O O . ILE A 1 87 ? -20.656 -15.287 1.739 1.00 33.53 87 ILE A O 1
ATOM 690 N N . ILE A 1 88 ? -19.254 -14.453 3.298 1.00 31.31 88 ILE A N 1
ATOM 691 C CA . ILE A 1 88 ? -18.383 -13.796 2.323 1.00 31.31 88 ILE A CA 1
ATOM 692 C C . ILE A 1 88 ? -17.653 -14.967 1.673 1.00 31.31 88 ILE A C 1
ATOM 694 O O . ILE A 1 88 ? -17.043 -15.785 2.372 1.00 31.31 88 ILE A O 1
ATOM 698 N N . SER A 1 89 ? -17.827 -15.140 0.365 1.00 28.69 89 SER A N 1
ATOM 699 C CA . SER A 1 89 ? -17.127 -16.188 -0.366 1.00 28.69 89 SER A CA 1
ATOM 700 C C . SER A 1 89 ? -15.633 -16.084 -0.086 1.00 28.69 89 SER A C 1
ATOM 702 O O . SER A 1 89 ? -15.109 -14.987 0.100 1.00 28.69 89 SER A O 1
ATOM 704 N N . ILE A 1 90 ? -14.928 -17.216 -0.133 1.00 36.47 90 ILE A N 1
ATOM 705 C CA . ILE A 1 90 ? -13.492 -17.171 -0.412 1.00 36.47 90 ILE A CA 1
ATOM 706 C C . ILE A 1 90 ? -13.395 -16.640 -1.844 1.00 36.47 90 ILE A C 1
ATOM 708 O O . ILE A 1 90 ? -13.466 -17.405 -2.808 1.00 36.47 90 ILE A O 1
ATOM 712 N N . PHE A 1 91 ? -13.382 -15.312 -1.980 1.00 36.53 91 PHE A N 1
ATOM 713 C CA . PHE A 1 91 ? -13.205 -14.648 -3.253 1.00 36.53 91 PHE A CA 1
ATOM 714 C C . PHE A 1 91 ? -11.820 -15.034 -3.717 1.00 36.53 91 PHE A C 1
ATOM 716 O O . PHE A 1 91 ? -10.816 -14.702 -3.099 1.00 36.53 91 PHE A O 1
ATOM 723 N N . ASN A 1 92 ? -11.787 -15.812 -4.791 1.00 39.25 92 ASN A N 1
ATOM 724 C CA . ASN A 1 92 ? -10.608 -16.561 -5.199 1.00 39.25 92 ASN A CA 1
ATOM 725 C C . ASN A 1 92 ? -9.540 -15.651 -5.857 1.00 39.25 92 ASN A C 1
ATOM 727 O O . ASN A 1 92 ? -8.695 -16.140 -6.604 1.00 39.25 92 ASN A O 1
ATOM 731 N N . LYS A 1 93 ? -9.630 -14.330 -5.627 1.00 48.06 93 LYS A N 1
ATOM 732 C CA . LYS A 1 93 ? -8.665 -13.276 -5.953 1.00 48.06 93 LYS A CA 1
ATOM 733 C C . LYS A 1 93 ? -7.514 -13.391 -4.955 1.00 48.06 93 LYS A C 1
ATOM 735 O O . LYS A 1 93 ? -7.661 -13.083 -3.776 1.00 48.06 93 LYS A O 1
ATOM 740 N N . SER A 1 94 ? -6.377 -13.870 -5.425 1.00 49.59 94 SER A N 1
ATOM 741 C CA . SER A 1 94 ? -5.230 -14.306 -4.613 1.00 49.59 94 SER A CA 1
ATOM 742 C C . SER A 1 94 ? -4.458 -13.187 -3.902 1.00 49.59 94 SER A C 1
ATOM 744 O O . SER A 1 94 ? -3.627 -13.459 -3.037 1.00 49.59 94 SER A O 1
ATOM 746 N N . THR A 1 95 ? -4.706 -11.938 -4.287 1.00 57.34 95 THR A N 1
ATOM 747 C CA . THR A 1 95 ? -3.872 -10.762 -3.997 1.00 57.34 95 THR A CA 1
ATOM 748 C C . THR A 1 95 ? -4.535 -9.709 -3.114 1.00 57.34 95 THR A C 1
ATOM 750 O O . THR A 1 95 ? -3.865 -8.771 -2.699 1.00 57.34 95 THR A O 1
ATOM 753 N N . GLY A 1 96 ? -5.847 -9.785 -2.875 1.00 58.31 96 GLY A N 1
ATOM 754 C CA . GLY A 1 96 ? -6.597 -8.833 -2.042 1.00 58.31 96 GLY A CA 1
ATOM 755 C C . GLY A 1 96 ? -6.706 -7.375 -2.531 1.00 58.31 96 GLY A C 1
ATOM 756 O O . GLY A 1 96 ? -7.674 -6.722 -2.174 1.00 58.31 96 GLY A O 1
ATOM 757 N N . TYR A 1 97 ? -5.789 -6.828 -3.335 1.00 73.19 97 TYR A N 1
ATOM 758 C CA . TYR A 1 97 ? -5.863 -5.433 -3.813 1.00 73.19 97 TYR A CA 1
ATOM 759 C C . TYR A 1 97 ? -6.431 -5.324 -5.239 1.00 73.19 97 TYR A C 1
ATOM 761 O O . TYR A 1 97 ? -6.098 -6.128 -6.119 1.00 73.19 97 TYR A O 1
ATOM 769 N N . ALA A 1 98 ? -7.225 -4.275 -5.491 1.00 70.94 98 ALA A N 1
ATOM 770 C CA . ALA A 1 98 ? -7.896 -4.023 -6.771 1.00 70.94 98 ALA A CA 1
ATOM 771 C C . ALA A 1 98 ? -6.933 -3.971 -7.969 1.00 70.94 98 ALA A C 1
ATOM 773 O O . ALA A 1 98 ? -7.240 -4.497 -9.039 1.00 70.94 98 ALA A O 1
ATOM 774 N N . ALA A 1 99 ? -5.738 -3.402 -7.779 1.00 75.56 99 ALA A N 1
ATOM 775 C CA . ALA A 1 99 ? -4.724 -3.272 -8.823 1.00 75.56 99 ALA A CA 1
ATOM 776 C C . ALA A 1 99 ? -4.371 -4.621 -9.483 1.00 75.56 99 ALA A C 1
ATOM 778 O O . ALA A 1 99 ? -4.308 -4.712 -10.706 1.00 75.56 99 ALA A O 1
ATOM 779 N N . PHE A 1 100 ? -4.220 -5.689 -8.695 1.00 83.12 100 PHE A N 1
ATOM 780 C CA . PHE A 1 100 ? -3.930 -7.026 -9.222 1.00 83.12 100 PHE A CA 1
ATOM 781 C C . PHE A 1 100 ? -5.192 -7.771 -9.683 1.00 83.12 100 PHE A C 1
ATOM 783 O O . PHE A 1 100 ? -5.109 -8.593 -10.589 1.00 83.12 100 PHE A O 1
ATOM 790 N N . ALA A 1 101 ? -6.368 -7.472 -9.119 1.00 80.56 101 ALA A N 1
ATOM 791 C CA . ALA A 1 101 ? -7.628 -7.987 -9.662 1.00 80.56 101 ALA A CA 1
ATOM 792 C C . ALA A 1 101 ? -7.860 -7.494 -11.107 1.00 80.56 101 ALA A C 1
ATOM 794 O O . ALA A 1 101 ? -8.396 -8.231 -11.929 1.00 80.56 101 ALA A O 1
ATOM 795 N N . ASN A 1 102 ? -7.386 -6.290 -11.443 1.00 83.19 102 ASN A N 1
ATOM 796 C CA . ASN A 1 102 ? -7.389 -5.791 -12.819 1.00 83.19 102 ASN A CA 1
ATOM 797 C C . ASN A 1 102 ? -6.403 -6.550 -13.724 1.00 83.19 102 ASN A C 1
ATOM 799 O O . ASN A 1 102 ? -6.783 -6.894 -14.838 1.00 83.19 102 ASN A O 1
ATOM 803 N N . LEU A 1 103 ? -5.210 -6.921 -13.236 1.00 86.31 103 LEU A N 1
ATOM 804 C CA . LEU A 1 103 ? -4.301 -7.807 -13.986 1.00 86.31 103 LEU A CA 1
ATOM 805 C C . LEU A 1 103 ? -4.959 -9.162 -14.308 1.00 86.31 103 LEU A C 1
ATOM 807 O O . LEU A 1 103 ? -4.874 -9.617 -15.446 1.00 86.31 103 LEU A O 1
ATOM 811 N N . GLU A 1 104 ? -5.674 -9.775 -13.353 1.00 85.88 104 GLU A N 1
ATOM 812 C CA . GLU A 1 104 ? -6.439 -11.007 -13.618 1.00 85.88 104 GLU A CA 1
ATOM 813 C C . GLU A 1 104 ? -7.496 -10.812 -14.720 1.00 85.88 104 GLU A C 1
ATOM 815 O O . GLU A 1 104 ? -7.663 -11.689 -15.569 1.00 85.88 104 GLU A O 1
ATOM 820 N N . ASN A 1 105 ? -8.198 -9.672 -14.718 1.00 86.69 105 ASN A N 1
ATOM 821 C CA . ASN A 1 105 ? -9.214 -9.334 -15.722 1.00 86.69 105 ASN A CA 1
ATOM 822 C C . ASN A 1 105 ? -8.604 -9.083 -17.115 1.00 86.69 105 ASN A C 1
ATOM 824 O O . ASN A 1 105 ? -9.221 -9.420 -18.123 1.00 86.69 105 ASN A O 1
ATOM 828 N N . GLU A 1 106 ? -7.391 -8.529 -17.173 1.00 87.56 106 GLU A N 1
ATOM 829 C CA . GLU A 1 106 ? -6.602 -8.334 -18.399 1.00 87.56 106 GLU A CA 1
ATOM 830 C C . GLU A 1 106 ? -5.929 -9.634 -18.894 1.00 87.56 106 GLU A C 1
ATOM 832 O O . GLU A 1 106 ? -5.306 -9.652 -19.954 1.00 87.56 106 GLU A O 1
ATOM 837 N N . GLY A 1 107 ? -6.066 -10.745 -18.156 1.00 88.06 107 GLY A N 1
ATOM 838 C CA . GLY A 1 107 ? -5.451 -12.037 -18.481 1.00 88.06 107 GLY A CA 1
ATOM 839 C C . GLY A 1 107 ? -3.956 -12.123 -18.153 1.00 88.06 107 GLY A C 1
ATOM 840 O O . GLY A 1 107 ? -3.295 -13.087 -18.544 1.00 88.06 107 GLY A O 1
ATOM 841 N N . ILE A 1 108 ? -3.420 -11.138 -17.430 1.00 91.06 108 ILE A N 1
ATOM 842 C CA . ILE A 1 108 ? -2.026 -11.084 -16.993 1.00 91.06 108 ILE A CA 1
ATOM 843 C C . ILE A 1 108 ? -1.859 -12.013 -15.775 1.00 91.06 108 ILE A C 1
ATOM 845 O O . ILE A 1 108 ? -2.645 -11.922 -14.828 1.00 91.06 108 ILE A O 1
ATOM 849 N N . PRO A 1 109 ? -0.855 -12.913 -15.746 1.00 91.12 109 PRO A N 1
ATOM 850 C CA . PRO A 1 109 ? -0.658 -13.822 -14.623 1.00 91.12 109 PRO A CA 1
ATOM 851 C C . PRO A 1 109 ? -0.406 -13.084 -13.303 1.00 91.12 109 PRO A C 1
ATOM 853 O O . PRO A 1 109 ? 0.517 -12.275 -13.191 1.00 91.12 109 PRO A O 1
ATOM 856 N N . THR A 1 110 ? -1.188 -13.420 -12.282 1.00 89.69 110 THR A N 1
ATOM 857 C CA . THR A 1 110 ? -1.016 -12.956 -10.900 1.00 89.69 110 THR A CA 1
ATOM 858 C C . THR A 1 110 ? -0.640 -14.123 -9.982 1.00 89.69 110 THR A C 1
ATOM 860 O O . THR A 1 110 ? -0.278 -15.212 -10.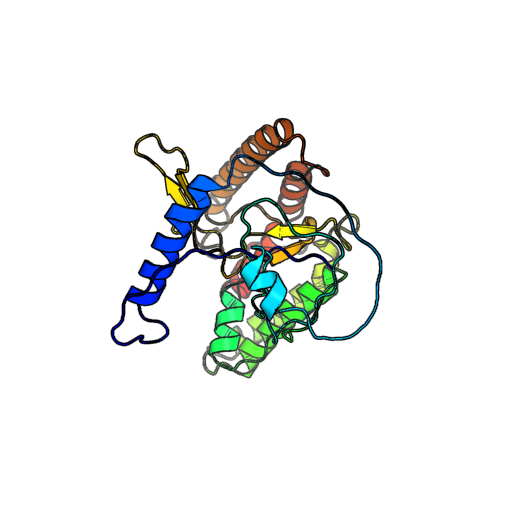439 1.00 89.69 110 THR A O 1
ATOM 863 N N . ILE A 1 111 ? -0.728 -13.914 -8.668 1.00 85.88 111 ILE A N 1
ATOM 864 C CA . ILE A 1 111 ? -0.599 -14.976 -7.673 1.00 85.88 111 ILE A CA 1
ATOM 865 C C . ILE A 1 111 ? -1.621 -16.107 -7.953 1.00 85.88 111 ILE A C 1
ATOM 867 O O . ILE A 1 111 ? -2.788 -15.828 -8.240 1.00 85.88 111 ILE A O 1
ATOM 871 N N . PRO A 1 112 ? -1.261 -17.398 -7.837 1.00 79.50 112 PRO A N 1
ATOM 872 C CA . PRO A 1 112 ? -2.224 -18.491 -7.958 1.00 79.50 112 PRO A CA 1
ATOM 873 C C . PRO A 1 112 ? -3.365 -18.410 -6.929 1.00 79.50 112 PRO A C 1
ATOM 875 O O . PRO A 1 112 ? -3.137 -18.221 -5.738 1.00 79.50 112 PRO A O 1
ATOM 878 N N . ARG A 1 113 ? -4.607 -18.647 -7.373 1.00 71.88 113 ARG A N 1
ATOM 879 C CA . ARG A 1 113 ? -5.836 -18.540 -6.550 1.00 71.88 113 ARG A CA 1
ATOM 880 C C . ARG A 1 113 ? -5.833 -19.356 -5.246 1.00 71.88 113 ARG A C 1
ATOM 882 O O . ARG A 1 113 ? -6.507 -18.991 -4.294 1.00 71.88 113 ARG A O 1
ATOM 889 N N . ASN A 1 114 ? -5.061 -20.445 -5.202 1.00 73.81 114 ASN A N 1
ATOM 890 C CA . ASN A 1 114 ? -4.954 -21.347 -4.050 1.00 73.81 114 ASN A CA 1
ATOM 891 C C . ASN A 1 114 ? -3.701 -21.097 -3.178 1.00 73.81 114 ASN A C 1
ATOM 893 O O . ASN A 1 114 ? -3.413 -21.910 -2.297 1.00 73.81 114 ASN A O 1
ATOM 897 N N . SER A 1 115 ? -2.923 -20.037 -3.432 1.00 73.81 115 SER A N 1
ATOM 898 C CA . SER A 1 115 ? -1.751 -19.691 -2.617 1.00 73.81 115 SER A CA 1
ATOM 899 C C . SER A 1 115 ? -2.153 -19.268 -1.203 1.00 73.81 115 SER A C 1
ATOM 901 O O . SER A 1 115 ? -3.115 -18.528 -1.011 1.00 73.81 115 SER A O 1
ATOM 903 N N . VAL A 1 116 ? -1.388 -19.710 -0.201 1.00 77.38 116 VAL A N 1
ATOM 904 C CA . VAL A 1 116 ? -1.562 -19.315 1.205 1.00 77.38 116 VAL A CA 1
ATOM 905 C C . VAL A 1 116 ? -0.196 -19.014 1.809 1.00 77.38 116 VAL A C 1
ATOM 907 O O . VAL A 1 116 ? 0.704 -19.854 1.779 1.00 77.38 116 VAL A O 1
ATOM 910 N N . TYR A 1 117 ? -0.053 -17.824 2.389 1.00 79.12 117 TYR A N 1
ATOM 911 C CA . TYR A 1 117 ? 1.221 -17.311 2.882 1.00 79.12 117 TYR A CA 1
ATOM 912 C C . TYR A 1 117 ? 1.329 -17.444 4.400 1.00 79.12 117 TYR A C 1
ATOM 914 O O . TYR A 1 117 ? 0.524 -16.899 5.149 1.00 79.12 117 TYR A O 1
ATOM 922 N N . GLN A 1 118 ? 2.359 -18.158 4.858 1.00 78.50 118 GLN A N 1
ATOM 923 C CA . GLN A 1 118 ? 2.719 -18.255 6.280 1.00 78.50 118 GLN A CA 1
ATOM 924 C C . GLN A 1 118 ? 3.762 -17.207 6.701 1.00 78.50 118 GLN A C 1
ATOM 926 O O . GLN A 1 118 ? 4.131 -17.149 7.872 1.00 78.50 118 GLN A O 1
ATOM 931 N N . ALA A 1 119 ? 4.270 -16.409 5.759 1.00 81.75 119 ALA A N 1
ATOM 932 C CA . ALA A 1 119 ? 5.297 -15.401 5.984 1.00 81.75 119 ALA A CA 1
ATOM 933 C C . ALA A 1 119 ? 5.052 -14.172 5.096 1.00 81.75 119 ALA A C 1
ATOM 935 O O . ALA A 1 119 ? 4.609 -14.317 3.956 1.00 81.75 119 ALA A O 1
ATOM 936 N N . VAL A 1 120 ? 5.371 -12.979 5.603 1.00 87.81 120 VAL A N 1
ATOM 937 C CA . VAL A 1 120 ? 5.235 -11.710 4.862 1.00 87.81 120 VAL A CA 1
ATOM 938 C C . VAL A 1 120 ? 6.088 -11.696 3.582 1.00 87.81 120 VAL A C 1
ATOM 940 O O . VAL A 1 120 ? 5.652 -11.168 2.561 1.00 87.81 120 VAL A O 1
ATOM 943 N N . GLU A 1 121 ? 7.288 -12.288 3.603 1.00 89.06 121 GLU A N 1
ATOM 944 C CA . GLU A 1 121 ? 8.245 -12.203 2.489 1.00 89.06 121 GLU A CA 1
ATOM 945 C C . GLU A 1 121 ? 7.727 -12.822 1.196 1.00 89.06 121 GLU A C 1
ATOM 947 O O . GLU A 1 121 ? 7.808 -12.192 0.147 1.00 89.06 121 GLU A O 1
ATOM 952 N N . SER A 1 122 ? 7.207 -14.051 1.254 1.00 86.88 122 SER A N 1
ATOM 953 C CA . SER A 1 122 ? 6.746 -14.753 0.054 1.00 86.88 122 SER A CA 1
ATOM 954 C C . SER A 1 122 ? 5.524 -14.077 -0.564 1.00 86.88 122 SER A C 1
ATOM 956 O O . SER A 1 122 ? 5.407 -14.055 -1.782 1.00 86.88 122 SER A O 1
ATOM 958 N N . TYR A 1 123 ? 4.676 -13.442 0.249 1.00 88.75 123 TYR A N 1
ATOM 959 C CA . TYR A 1 123 ? 3.561 -12.642 -0.253 1.00 88.75 123 TYR A CA 1
ATOM 960 C C . TYR A 1 123 ? 4.048 -11.395 -1.007 1.00 88.75 123 TYR A C 1
ATOM 962 O O . TYR A 1 123 ? 3.667 -11.176 -2.153 1.00 88.75 123 TYR A O 1
ATOM 970 N N . LEU A 1 124 ? 4.944 -10.604 -0.404 1.00 90.81 124 LEU A N 1
ATOM 971 C CA . LEU A 1 124 ? 5.474 -9.388 -1.036 1.00 90.81 124 LEU A CA 1
ATOM 972 C C . LEU A 1 124 ? 6.315 -9.689 -2.288 1.00 90.81 124 LEU A C 1
ATOM 974 O O . LEU A 1 124 ? 6.274 -8.920 -3.246 1.00 90.81 124 LEU A O 1
ATOM 978 N N . LEU A 1 125 ? 7.059 -10.800 -2.304 1.00 92.12 125 LEU A N 1
ATOM 979 C CA . LEU A 1 125 ? 7.813 -11.240 -3.481 1.00 92.12 125 LEU A CA 1
ATOM 980 C C . LEU A 1 125 ? 6.891 -11.630 -4.643 1.00 92.12 125 LEU A C 1
ATOM 982 O O . LEU A 1 125 ? 7.187 -11.269 -5.782 1.00 92.12 125 LEU A O 1
ATOM 986 N N . ASP A 1 126 ? 5.762 -12.282 -4.367 1.00 91.25 126 ASP A N 1
ATOM 987 C CA . ASP A 1 126 ? 4.788 -12.653 -5.396 1.00 91.25 126 ASP A CA 1
ATOM 988 C C . ASP A 1 126 ? 3.962 -11.437 -5.883 1.00 91.25 126 ASP A C 1
ATOM 990 O O . ASP A 1 126 ? 3.633 -11.354 -7.069 1.00 91.25 126 ASP A O 1
ATOM 994 N N . LEU A 1 127 ? 3.707 -10.426 -5.037 1.00 91.38 127 LEU A N 1
ATOM 995 C CA . LEU A 1 127 ? 3.163 -9.129 -5.484 1.00 91.38 127 LEU A CA 1
ATOM 996 C C . LEU A 1 127 ? 4.162 -8.358 -6.374 1.00 91.38 127 LEU A C 1
ATOM 998 O O . LEU A 1 127 ? 3.772 -7.745 -7.370 1.00 91.38 127 LEU A O 1
ATOM 1002 N N . LEU A 1 128 ? 5.463 -8.426 -6.073 1.00 93.69 128 LEU A N 1
ATOM 1003 C CA . LEU A 1 128 ? 6.512 -7.899 -6.955 1.00 93.69 128 LEU A CA 1
ATOM 1004 C C . LEU A 1 128 ? 6.615 -8.707 -8.262 1.00 93.69 128 LEU A C 1
ATOM 1006 O O . LEU A 1 128 ? 6.795 -8.114 -9.321 1.00 93.69 128 LEU A O 1
ATOM 1010 N N . GLN A 1 129 ? 6.393 -10.026 -8.237 1.00 94.12 129 GLN A N 1
ATOM 1011 C CA . GLN A 1 129 ? 6.296 -10.831 -9.461 1.00 94.12 129 GLN A CA 1
ATOM 1012 C C . GLN A 1 129 ? 5.115 -10.400 -10.342 1.00 94.12 129 GLN A C 1
ATOM 1014 O O . GLN A 1 129 ? 5.248 -10.346 -11.562 1.00 94.12 129 GLN A O 1
ATOM 1019 N N . CYS A 1 130 ? 3.982 -10.011 -9.751 1.00 93.12 130 CYS A N 1
ATOM 1020 C CA . CYS A 1 130 ? 2.861 -9.449 -10.510 1.00 93.12 130 CYS A CA 1
ATOM 1021 C C . CYS A 1 130 ? 3.219 -8.120 -11.209 1.00 93.12 130 CYS A C 1
ATOM 1023 O O . CYS A 1 130 ? 2.651 -7.818 -12.258 1.00 93.12 130 CYS A O 1
ATOM 1025 N N . ASN A 1 131 ? 4.174 -7.343 -10.680 1.00 92.50 131 ASN A N 1
ATOM 1026 C CA . ASN A 1 131 ? 4.681 -6.141 -11.351 1.00 92.50 131 ASN A CA 1
ATOM 1027 C C . ASN A 1 131 ? 5.571 -6.482 -12.560 1.00 92.50 131 ASN A C 1
ATOM 1029 O O . ASN A 1 131 ? 5.407 -5.865 -13.610 1.00 92.50 131 ASN A O 1
ATOM 1033 N N . ASP A 1 132 ? 6.447 -7.490 -12.466 1.00 93.62 132 ASP A N 1
ATOM 1034 C CA . ASP A 1 132 ? 7.186 -7.979 -13.644 1.00 93.62 132 ASP A CA 1
ATOM 1035 C C . ASP A 1 132 ? 6.217 -8.482 -14.722 1.00 93.62 132 ASP A C 1
ATOM 1037 O O . ASP A 1 132 ? 6.381 -8.193 -15.904 1.00 93.62 132 ASP A O 1
ATOM 1041 N N . ASN A 1 133 ? 5.180 -9.220 -14.308 1.00 94.25 133 ASN A N 1
ATOM 1042 C CA . ASN A 1 133 ? 4.183 -9.777 -15.216 1.00 94.25 133 ASN A CA 1
ATOM 1043 C C . ASN A 1 133 ? 3.381 -8.656 -15.902 1.00 94.25 133 ASN A C 1
ATOM 1045 O O . ASN A 1 133 ? 3.121 -8.755 -17.100 1.00 94.25 133 ASN A O 1
ATOM 1049 N N . ARG A 1 134 ? 3.060 -7.558 -15.193 1.00 93.25 134 ARG A N 1
ATOM 1050 C CA . ARG A 1 134 ? 2.525 -6.327 -15.803 1.00 93.25 134 ARG A CA 1
ATOM 1051 C C . ARG A 1 134 ? 3.462 -5.814 -16.898 1.00 93.25 134 ARG A C 1
ATOM 1053 O O . ARG A 1 134 ? 3.018 -5.616 -18.022 1.00 93.25 134 ARG A O 1
ATOM 1060 N N . ILE A 1 135 ? 4.745 -5.629 -16.582 1.00 92.00 135 ILE A N 1
ATOM 1061 C CA . ILE A 1 135 ? 5.749 -5.101 -17.521 1.00 92.00 135 ILE A CA 1
ATOM 1062 C C . ILE A 1 135 ? 5.931 -6.008 -18.747 1.00 92.00 135 ILE A C 1
ATOM 1064 O O . ILE A 1 135 ? 6.078 -5.510 -19.860 1.00 92.00 135 ILE A O 1
ATOM 1068 N N . TYR A 1 136 ? 5.892 -7.328 -18.564 1.00 92.88 136 TYR A N 1
ATOM 1069 C CA . TYR A 1 136 ? 6.094 -8.296 -19.641 1.00 92.88 136 TYR A CA 1
ATOM 1070 C C . TYR A 1 136 ? 4.865 -8.475 -20.551 1.00 92.88 136 TYR A C 1
ATOM 1072 O O . TYR A 1 136 ? 5.021 -8.670 -21.756 1.00 92.88 136 TYR A O 1
ATOM 1080 N N . HIS A 1 137 ? 3.648 -8.435 -19.996 1.00 92.88 137 HIS A N 1
ATOM 1081 C CA . HIS A 1 137 ? 2.423 -8.758 -20.739 1.00 92.88 137 HIS A CA 1
ATOM 1082 C C . HIS A 1 137 ? 1.617 -7.543 -21.221 1.00 92.88 137 HIS A C 1
ATOM 1084 O O . HIS A 1 137 ? 0.914 -7.661 -22.224 1.00 92.88 137 HIS A O 1
ATOM 1090 N N . GLN A 1 138 ? 1.675 -6.399 -20.533 1.00 91.56 138 GLN A N 1
ATOM 1091 C CA . GLN A 1 138 ? 0.844 -5.233 -20.842 1.00 91.56 138 GLN A CA 1
ATOM 1092 C C . GLN A 1 138 ? 1.574 -4.323 -21.862 1.00 91.56 138 GLN A C 1
ATOM 1094 O O . GLN A 1 138 ? 2.575 -3.704 -21.501 1.00 91.56 138 GLN A O 1
ATOM 1099 N N . PRO A 1 139 ? 1.111 -4.174 -23.124 1.00 87.56 139 PRO A N 1
ATOM 1100 C CA . PRO A 1 139 ? 1.921 -3.562 -24.194 1.00 87.56 139 PRO A CA 1
ATOM 1101 C C . PRO A 1 139 ? 2.273 -2.076 -24.019 1.00 87.56 139 PRO A C 1
ATOM 1103 O O . PRO A 1 139 ? 3.106 -1.557 -24.753 1.00 87.56 139 PRO A O 1
ATOM 1106 N N . ASN A 1 140 ? 1.623 -1.387 -23.080 1.00 88.75 140 ASN A N 1
ATOM 1107 C CA . ASN A 1 140 ? 1.862 0.010 -22.717 1.00 88.75 140 ASN A CA 1
ATOM 1108 C C . ASN A 1 140 ? 2.390 0.172 -21.277 1.00 88.75 140 ASN A C 1
ATOM 1110 O O . ASN A 1 140 ? 2.221 1.238 -20.689 1.00 88.75 140 ASN A O 1
ATOM 1114 N N . ALA A 1 141 ? 2.981 -0.877 -20.692 1.00 88.44 141 ALA A N 1
ATOM 1115 C CA . ALA A 1 141 ? 3.615 -0.815 -19.373 1.00 88.44 141 ALA A CA 1
ATOM 1116 C C . ALA A 1 141 ? 4.986 -0.124 -19.362 1.00 88.44 141 ALA A C 1
ATOM 1118 O O . ALA A 1 141 ? 5.439 0.242 -18.280 1.00 88.44 141 ALA A O 1
ATOM 1119 N N . ILE A 1 142 ? 5.621 0.020 -20.528 1.00 92.19 142 ILE A N 1
ATOM 1120 C CA . ILE A 1 142 ? 6.854 0.777 -20.750 1.00 92.19 142 ILE A CA 1
ATOM 1121 C C . ILE A 1 142 ? 6.581 1.801 -21.858 1.00 92.19 142 ILE A C 1
ATOM 1123 O O . ILE A 1 142 ? 5.982 1.459 -22.882 1.00 92.19 142 ILE A O 1
ATOM 1127 N N . HIS A 1 143 ? 7.018 3.040 -21.659 1.00 90.56 143 HIS A N 1
ATOM 1128 C CA . HIS A 1 143 ? 6.890 4.136 -22.618 1.00 90.56 143 HIS A CA 1
ATOM 1129 C C . HIS A 1 143 ? 8.114 4.260 -23.535 1.00 90.56 143 HIS A C 1
ATOM 1131 O O . HIS A 1 143 ? 7.957 4.456 -24.741 1.00 90.56 143 HIS A O 1
ATOM 1137 N N . ASP A 1 144 ? 9.318 4.086 -22.986 1.00 93.06 144 ASP A N 1
ATOM 1138 C CA . ASP A 1 144 ? 10.586 4.117 -23.716 1.00 93.06 144 ASP A CA 1
ATOM 1139 C C . ASP A 1 144 ? 11.701 3.339 -22.979 1.00 93.06 144 ASP A C 1
ATOM 1141 O O . ASP A 1 144 ? 11.478 2.664 -21.973 1.00 93.06 144 ASP A O 1
ATOM 1145 N N . THR A 1 145 ? 12.921 3.389 -23.516 1.00 95.00 145 THR A N 1
ATOM 1146 C CA . THR A 1 145 ? 14.090 2.677 -22.979 1.00 95.00 145 THR A CA 1
ATOM 1147 C C . THR A 1 145 ? 14.523 3.159 -21.588 1.00 95.00 145 THR A C 1
ATOM 1149 O O . THR A 1 145 ? 15.094 2.363 -20.844 1.00 95.00 145 THR A O 1
ATOM 1152 N N . GLU A 1 146 ? 14.300 4.428 -21.242 1.00 95.19 146 GLU A N 1
ATOM 1153 C CA . GLU A 1 146 ? 14.686 5.011 -19.953 1.00 95.19 146 GLU A CA 1
ATOM 1154 C C . GLU A 1 146 ? 13.674 4.590 -18.883 1.00 95.19 146 GLU A C 1
ATOM 1156 O O . GLU A 1 146 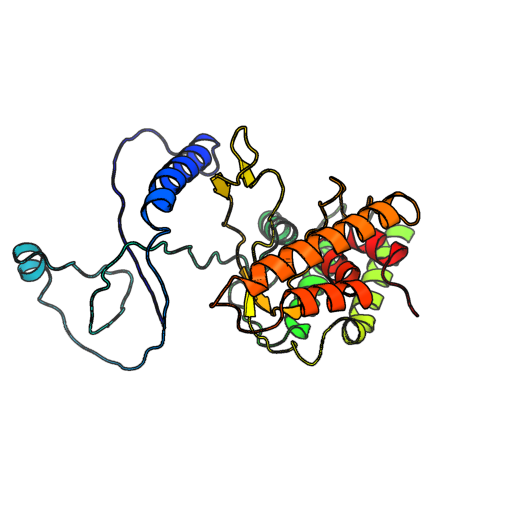? 14.053 3.898 -17.939 1.00 95.19 146 GLU A O 1
ATOM 1161 N N . ASP A 1 147 ? 12.378 4.823 -19.111 1.00 92.88 147 ASP A N 1
ATOM 1162 C CA . ASP A 1 147 ? 11.285 4.331 -18.253 1.00 92.88 147 ASP A CA 1
ATOM 1163 C C . ASP A 1 147 ? 11.369 2.806 -18.011 1.00 92.88 147 ASP A C 1
ATOM 1165 O O . ASP A 1 147 ? 11.274 2.325 -16.878 1.00 92.88 147 ASP A O 1
ATOM 1169 N N . GLY A 1 148 ? 11.652 2.027 -19.061 1.00 93.12 148 GLY A N 1
ATOM 1170 C CA . GLY A 1 148 ? 11.837 0.579 -18.946 1.00 93.12 148 GLY A CA 1
ATOM 1171 C C . GLY A 1 148 ? 13.022 0.170 -18.063 1.00 93.12 148 GLY A C 1
ATOM 1172 O O . GLY A 1 148 ? 12.916 -0.788 -17.293 1.00 93.12 148 GLY A O 1
ATOM 1173 N N . GLN A 1 149 ? 14.144 0.894 -18.127 1.00 95.25 149 GLN A N 1
ATOM 1174 C CA . GLN A 1 149 ? 15.284 0.669 -17.230 1.00 95.25 149 GLN A CA 1
ATOM 1175 C C . GLN A 1 149 ? 14.953 1.080 -15.792 1.00 95.25 149 GLN A C 1
ATOM 1177 O O . GLN A 1 149 ? 15.305 0.366 -14.854 1.00 95.25 149 GLN A O 1
ATOM 1182 N N . GLU A 1 150 ? 14.246 2.192 -15.614 1.00 94.56 150 GLU A N 1
ATOM 1183 C CA . GLU A 1 150 ? 13.883 2.746 -14.312 1.00 94.56 150 GLU A CA 1
ATOM 1184 C C . GLU A 1 150 ? 12.891 1.860 -13.551 1.00 94.56 150 GLU A C 1
ATOM 1186 O O . GLU A 1 150 ? 13.126 1.558 -12.377 1.00 94.56 150 GLU A O 1
ATOM 1191 N N . GLN A 1 151 ? 11.833 1.367 -14.206 1.00 93.81 151 GLN A N 1
ATOM 1192 C CA . GLN A 1 151 ? 10.883 0.430 -13.593 1.00 93.81 151 GLN A CA 1
ATOM 1193 C C . GLN A 1 151 ? 11.564 -0.887 -13.183 1.00 93.81 151 GLN A C 1
ATOM 1195 O O . GLN A 1 151 ? 11.352 -1.373 -12.068 1.00 93.81 151 GLN A O 1
ATOM 1200 N N . LEU A 1 152 ? 12.424 -1.455 -14.038 1.00 94.56 152 LEU A N 1
ATOM 1201 C CA . LEU A 1 152 ? 13.150 -2.696 -13.734 1.00 94.56 152 LEU A CA 1
ATOM 1202 C C . LEU A 1 152 ? 14.208 -2.506 -12.633 1.00 94.56 152 LEU A C 1
ATOM 1204 O O . LEU A 1 152 ? 14.370 -3.381 -11.774 1.00 94.56 152 LEU A O 1
ATOM 1208 N N . ALA A 1 153 ? 14.892 -1.358 -12.602 1.00 95.19 153 ALA A N 1
ATOM 1209 C CA . ALA A 1 153 ? 15.806 -0.996 -11.523 1.00 95.19 153 ALA A CA 1
ATOM 1210 C C . ALA A 1 153 ? 15.057 -0.836 -10.191 1.00 95.19 153 ALA A C 1
ATOM 1212 O O . ALA A 1 153 ? 15.455 -1.443 -9.196 1.00 95.19 153 ALA A O 1
ATOM 1213 N N . ALA A 1 154 ? 13.932 -0.112 -10.179 1.00 94.56 154 ALA A N 1
ATOM 1214 C CA . ALA A 1 154 ? 13.091 0.057 -8.996 1.00 94.56 154 ALA A CA 1
ATOM 1215 C C . ALA A 1 154 ? 12.589 -1.291 -8.456 1.00 94.56 154 ALA A C 1
ATOM 1217 O O . ALA A 1 154 ? 12.755 -1.569 -7.271 1.00 94.56 154 ALA A O 1
ATOM 1218 N N . LEU A 1 155 ? 12.070 -2.184 -9.307 1.00 94.94 155 LEU A N 1
ATOM 1219 C CA . LEU A 1 155 ? 11.637 -3.526 -8.888 1.00 94.94 155 LEU A CA 1
ATOM 1220 C C . LEU A 1 155 ? 12.789 -4.385 -8.346 1.00 94.94 155 LEU A C 1
ATOM 1222 O O . LEU A 1 155 ? 12.614 -5.114 -7.366 1.00 94.94 155 LEU A O 1
ATOM 1226 N N . THR A 1 156 ? 13.982 -4.274 -8.933 1.00 95.69 156 THR A N 1
ATOM 1227 C CA . THR A 1 156 ? 15.192 -4.952 -8.439 1.00 95.69 156 THR A CA 1
ATOM 1228 C C . THR A 1 156 ? 15.604 -4.422 -7.062 1.00 95.69 156 THR A C 1
ATOM 1230 O O . THR A 1 156 ? 15.904 -5.202 -6.155 1.00 95.69 156 THR A O 1
ATOM 1233 N N . MET A 1 157 ? 15.559 -3.103 -6.861 1.00 95.31 157 MET A N 1
ATOM 1234 C CA . MET A 1 157 ? 15.875 -2.462 -5.583 1.00 95.31 157 MET A CA 1
ATOM 1235 C C . MET A 1 157 ? 14.812 -2.762 -4.517 1.00 95.31 157 MET A C 1
ATOM 1237 O O . MET A 1 157 ? 15.171 -3.087 -3.389 1.00 95.31 157 MET A O 1
ATOM 1241 N N . MET A 1 158 ? 13.522 -2.774 -4.863 1.00 95.00 158 MET A N 1
ATOM 1242 C CA . MET A 1 158 ? 12.441 -3.181 -3.955 1.00 95.00 158 MET A CA 1
ATOM 1243 C C . MET A 1 158 ? 12.649 -4.618 -3.447 1.00 95.00 158 MET A C 1
ATOM 1245 O O . MET A 1 158 ? 12.593 -4.862 -2.241 1.00 95.00 158 MET A O 1
ATOM 1249 N N . ARG A 1 159 ? 13.025 -5.555 -4.332 1.00 95.25 159 ARG A N 1
ATOM 1250 C CA . ARG A 1 159 ? 13.406 -6.928 -3.945 1.00 95.25 159 ARG A CA 1
ATOM 1251 C C . ARG A 1 159 ? 14.644 -6.987 -3.047 1.00 95.25 159 ARG A C 1
ATOM 1253 O O . ARG A 1 159 ? 14.677 -7.795 -2.124 1.00 95.25 159 ARG A O 1
ATOM 1260 N N . ALA A 1 160 ? 15.649 -6.147 -3.283 1.00 94.62 160 ALA A N 1
ATOM 1261 C CA . ALA A 1 160 ? 16.842 -6.090 -2.436 1.00 94.62 160 ALA A CA 1
ATOM 1262 C C . ALA A 1 160 ? 16.568 -5.477 -1.045 1.00 94.62 160 ALA A C 1
ATOM 1264 O O . ALA A 1 160 ? 17.247 -5.818 -0.076 1.00 94.62 160 ALA A O 1
ATOM 1265 N N . LEU A 1 161 ? 15.584 -4.576 -0.937 1.00 92.00 161 LEU A N 1
ATOM 1266 C CA . LEU A 1 161 ? 15.349 -3.753 0.253 1.00 92.00 161 LEU A CA 1
ATOM 1267 C C . LEU A 1 161 ? 14.214 -4.230 1.162 1.00 92.00 161 LEU A C 1
ATOM 1269 O O . LEU A 1 161 ? 14.193 -3.812 2.323 1.00 92.00 161 LEU A O 1
ATOM 1273 N N . PHE A 1 1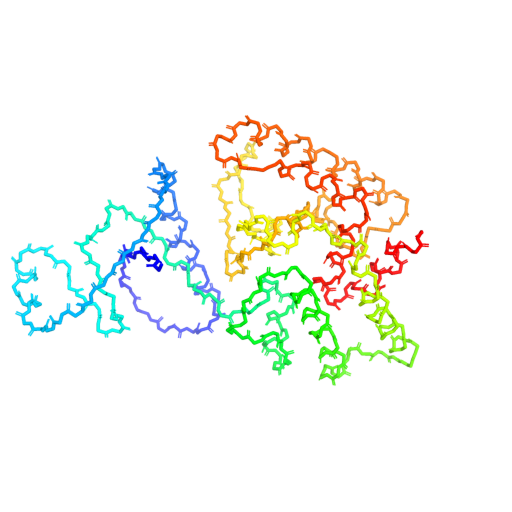62 ? 13.341 -5.146 0.720 1.00 90.00 162 PHE A N 1
ATOM 1274 C CA . PHE A 1 162 ? 12.283 -5.718 1.571 1.00 90.00 162 PHE A CA 1
ATOM 1275 C C . PHE A 1 162 ? 12.749 -6.125 2.990 1.00 90.00 162 PHE A C 1
ATOM 1277 O O . PHE A 1 162 ? 12.002 -5.865 3.938 1.00 90.00 162 PHE A O 1
ATOM 1284 N N . PRO A 1 163 ? 13.960 -6.701 3.215 1.00 91.81 163 PRO A N 1
ATOM 1285 C CA . PRO A 1 163 ? 14.379 -7.142 4.549 1.00 91.81 163 PRO A CA 1
ATOM 1286 C C . PRO A 1 163 ? 14.555 -6.009 5.570 1.00 91.81 163 PRO A C 1
ATOM 1288 O O . PRO A 1 163 ? 14.708 -6.293 6.758 1.00 91.81 163 PRO A O 1
ATOM 1291 N N . ARG A 1 164 ? 14.561 -4.745 5.120 1.00 91.06 164 ARG A N 1
ATOM 1292 C CA . ARG A 1 164 ? 14.597 -3.548 5.974 1.00 91.06 164 ARG A CA 1
ATOM 1293 C C . ARG A 1 164 ? 13.213 -3.122 6.467 1.00 91.06 164 ARG A C 1
ATOM 1295 O O . ARG A 1 164 ? 13.124 -2.535 7.540 1.00 91.06 164 ARG A O 1
ATOM 1302 N N . PHE A 1 165 ? 12.167 -3.404 5.689 1.00 91.56 165 PHE A N 1
ATOM 1303 C CA . PHE A 1 165 ? 10.806 -2.901 5.911 1.00 91.56 165 PHE A CA 1
ATOM 1304 C C . PHE A 1 165 ? 9.870 -3.934 6.564 1.00 91.56 165 PHE A C 1
ATOM 1306 O O . PHE A 1 165 ? 8.834 -3.584 7.121 1.00 91.56 165 PHE A O 1
ATOM 1313 N N . ILE A 1 166 ? 10.230 -5.222 6.561 1.00 89.94 166 ILE A N 1
ATOM 1314 C CA . ILE A 1 166 ? 9.462 -6.254 7.273 1.00 89.94 166 ILE A CA 1
ATOM 1315 C C . ILE A 1 166 ? 9.884 -6.329 8.744 1.00 89.94 166 ILE A C 1
ATOM 1317 O O . ILE A 1 166 ? 11.033 -6.637 9.071 1.00 89.94 166 ILE A O 1
ATOM 1321 N N . SER A 1 167 ? 8.918 -6.163 9.652 1.00 88.62 167 SER A N 1
ATOM 1322 C CA . SER A 1 167 ? 9.113 -6.501 11.065 1.00 88.62 167 SER A CA 1
ATOM 1323 C C . SER A 1 167 ? 9.304 -8.010 11.240 1.00 88.62 167 SER A C 1
ATOM 1325 O O . SER A 1 167 ? 8.384 -8.794 11.000 1.00 88.62 167 SER A O 1
ATOM 1327 N N . ARG A 1 168 ? 10.474 -8.426 11.744 1.00 89.94 168 ARG A N 1
ATOM 1328 C CA . ARG A 1 168 ? 10.729 -9.827 12.135 1.00 89.94 168 ARG A CA 1
ATOM 1329 C C . ARG A 1 168 ? 9.771 -10.320 13.225 1.00 89.94 168 ARG A C 1
ATOM 1331 O O . ARG A 1 168 ? 9.499 -11.513 13.274 1.00 89.94 168 ARG A O 1
ATOM 1338 N N . GLU A 1 169 ? 9.267 -9.412 14.061 1.00 89.69 169 GLU A N 1
ATOM 1339 C CA . GLU A 1 169 ? 8.285 -9.695 15.116 1.00 89.69 169 GLU A CA 1
ATOM 1340 C C . GLU A 1 169 ? 6.944 -10.152 14.521 1.00 89.69 169 GLU A C 1
ATOM 1342 O O . GLU A 1 169 ? 6.345 -11.099 15.021 1.00 89.69 169 GLU A O 1
ATOM 1347 N N . TYR A 1 170 ? 6.516 -9.534 13.410 1.00 86.75 170 TYR A N 1
ATOM 1348 C CA . TYR A 1 170 ? 5.203 -9.771 12.786 1.00 86.75 170 TYR A CA 1
ATOM 1349 C C . TYR A 1 170 ? 5.256 -10.583 11.486 1.00 86.75 170 TYR A C 1
ATOM 1351 O O . TYR A 1 170 ? 4.265 -10.705 10.764 1.00 86.75 170 TYR A O 1
ATOM 1359 N N . ARG A 1 171 ? 6.421 -11.176 11.199 1.00 85.62 171 ARG A N 1
ATOM 1360 C CA . ARG A 1 171 ? 6.712 -11.955 9.988 1.00 85.62 171 ARG A CA 1
ATOM 1361 C C . ARG A 1 171 ? 5.723 -13.095 9.742 1.00 85.62 171 ARG A C 1
ATOM 1363 O O . ARG A 1 171 ? 5.405 -13.380 8.592 1.00 85.62 171 ARG A O 1
ATOM 1370 N N . HIS A 1 172 ? 5.259 -13.734 10.814 1.00 83.19 172 HIS A N 1
ATOM 1371 C CA . HIS A 1 172 ? 4.370 -14.901 10.799 1.00 83.19 172 HIS A CA 1
ATOM 1372 C C . HIS A 1 172 ? 3.006 -14.604 11.447 1.00 83.19 172 HIS A C 1
ATOM 1374 O O . HIS A 1 172 ? 2.340 -15.506 11.953 1.00 83.19 172 HIS A O 1
ATOM 1380 N N . GLY A 1 173 ? 2.602 -13.331 11.456 1.00 80.81 173 GLY A N 1
ATOM 1381 C CA . GLY A 1 173 ? 1.387 -12.849 12.106 1.00 80.81 173 GLY A CA 1
ATOM 1382 C C . GLY A 1 173 ? 1.653 -12.076 13.412 1.00 80.81 173 GLY A C 1
ATOM 1383 O O . GLY A 1 173 ? 2.804 -11.756 13.692 1.00 80.81 173 GLY A O 1
ATOM 1384 N N . PRO A 1 174 ? 0.622 -11.764 14.226 1.00 82.12 174 PRO A N 1
ATOM 1385 C CA . PRO A 1 174 ? -0.773 -12.177 14.065 1.00 82.12 174 PRO A CA 1
ATOM 1386 C C . PRO A 1 174 ? -1.400 -11.663 12.763 1.00 82.12 174 PRO A C 1
ATOM 1388 O O . PRO A 1 174 ? -0.861 -10.777 12.105 1.00 82.12 174 PRO A O 1
ATOM 1391 N N . PHE A 1 175 ? -2.517 -12.265 12.362 1.00 79.19 175 PHE A N 1
ATOM 1392 C CA . PHE A 1 175 ? -3.223 -11.922 11.128 1.00 79.19 175 PHE A CA 1
ATOM 1393 C C . PHE A 1 175 ? -4.542 -11.214 11.452 1.00 79.19 175 PHE A C 1
ATOM 1395 O O . PHE A 1 175 ? -5.284 -11.669 12.324 1.00 79.19 175 PHE A O 1
ATOM 1402 N N . GLY A 1 176 ? -4.836 -10.133 10.733 1.00 77.44 176 GLY A N 1
ATOM 1403 C CA . GLY A 1 176 ? -6.071 -9.360 10.832 1.00 77.44 176 GLY A CA 1
ATOM 1404 C C . GLY A 1 176 ? -6.850 -9.363 9.516 1.00 77.44 176 GLY A C 1
ATOM 1405 O O . GLY A 1 176 ? -6.271 -9.488 8.435 1.00 77.44 176 GLY A O 1
ATOM 1406 N N . LEU A 1 177 ? -8.173 -9.205 9.599 1.00 80.88 177 LEU A N 1
ATOM 1407 C CA . LEU A 1 177 ? -8.980 -8.864 8.427 1.00 80.88 177 LEU A CA 1
ATOM 1408 C C . LEU A 1 177 ? -8.630 -7.430 8.004 1.00 80.88 177 LEU A C 1
ATOM 1410 O O . LEU A 1 177 ? -8.595 -6.530 8.841 1.00 80.88 177 LEU A O 1
ATOM 1414 N N . THR A 1 178 ? -8.358 -7.234 6.719 1.00 80.06 178 THR A N 1
ATOM 1415 C CA . THR A 1 178 ? -7.963 -5.959 6.116 1.00 80.06 178 THR A CA 1
ATOM 1416 C C . THR A 1 178 ? -8.919 -5.618 4.988 1.00 80.06 178 THR A C 1
ATOM 1418 O O . THR A 1 178 ? -9.180 -6.450 4.117 1.00 80.06 178 THR A O 1
ATOM 1421 N N . LEU A 1 179 ? -9.406 -4.380 4.985 1.00 83.06 179 LEU A N 1
ATOM 1422 C CA . LEU A 1 179 ? -10.133 -3.806 3.861 1.00 83.06 179 LEU A CA 1
ATOM 1423 C C . LEU A 1 179 ? -9.105 -3.118 2.952 1.00 83.06 179 LEU A C 1
ATOM 1425 O O . LEU A 1 179 ? -8.713 -1.977 3.168 1.00 83.06 179 LEU A O 1
ATOM 1429 N N . THR A 1 180 ? -8.587 -3.878 1.995 1.00 81.75 180 THR A N 1
ATOM 1430 C CA . THR A 1 180 ? -7.455 -3.518 1.122 1.00 81.75 180 THR A CA 1
ATOM 1431 C C . THR A 1 180 ? -7.791 -2.502 0.035 1.00 81.75 180 THR A C 1
ATOM 1433 O O . THR A 1 180 ? -6.875 -1.875 -0.486 1.00 81.75 180 THR A O 1
ATOM 1436 N N . ASP A 1 181 ? -9.077 -2.318 -0.268 1.00 80.31 181 ASP A N 1
ATOM 1437 C CA . ASP A 1 181 ? -9.609 -1.288 -1.175 1.00 80.31 181 ASP A CA 1
ATOM 1438 C C . ASP A 1 181 ? -10.532 -0.308 -0.420 1.00 80.31 181 ASP A C 1
ATOM 1440 O O . ASP A 1 181 ? -11.524 0.203 -0.935 1.00 80.31 181 ASP A O 1
ATOM 1444 N N . PHE A 1 182 ? -10.243 -0.084 0.868 1.00 83.88 182 PHE A N 1
ATOM 1445 C CA . PHE A 1 182 ? -10.990 0.855 1.702 1.00 83.88 182 PHE A CA 1
ATOM 1446 C C . PHE A 1 182 ? -10.654 2.292 1.309 1.00 83.88 182 PHE A C 1
ATOM 1448 O O . PHE A 1 182 ? -9.513 2.731 1.458 1.00 83.88 182 PHE A O 1
ATOM 1455 N N . GLN A 1 183 ? -11.657 3.016 0.821 1.00 82.31 183 GLN A N 1
ATOM 1456 C CA . GLN A 1 183 ? -11.556 4.359 0.248 1.00 82.31 183 GLN A CA 1
ATOM 1457 C C . GLN A 1 183 ? -12.771 5.213 0.651 1.00 82.31 183 GLN A C 1
ATOM 1459 O O . GLN A 1 183 ? -13.797 4.639 1.022 1.00 82.31 183 GLN A O 1
ATOM 1464 N N . PRO A 1 184 ? -12.715 6.559 0.555 1.00 81.81 184 PRO A N 1
ATOM 1465 C CA . PRO A 1 184 ? -13.796 7.431 1.025 1.00 81.81 184 PRO A CA 1
ATOM 1466 C C . PRO A 1 184 ? -15.166 7.130 0.407 1.00 81.81 184 PRO A C 1
ATOM 1468 O O . PRO A 1 184 ? -16.172 7.207 1.099 1.00 81.81 184 PRO A O 1
ATOM 1471 N N . GLY A 1 185 ? -15.209 6.731 -0.871 1.00 83.00 185 GLY A N 1
ATOM 1472 C CA . GLY A 1 185 ? -16.454 6.373 -1.564 1.00 83.00 185 GLY A CA 1
ATOM 1473 C C . GLY A 1 185 ? -17.149 5.109 -1.040 1.00 83.00 185 GLY A C 1
ATOM 1474 O O . GLY A 1 185 ? -18.303 4.876 -1.384 1.00 83.00 185 GLY A O 1
ATOM 1475 N N . ASN A 1 186 ? -16.474 4.322 -0.194 1.00 82.94 186 ASN A N 1
ATOM 1476 C CA . ASN A 1 186 ? -17.002 3.086 0.386 1.00 82.94 186 ASN A CA 1
ATOM 1477 C C . ASN A 1 186 ? -17.518 3.293 1.829 1.00 82.94 186 ASN A C 1
ATOM 1479 O O . ASN A 1 186 ? -17.836 2.314 2.507 1.00 82.94 186 ASN A O 1
ATOM 1483 N N . ILE A 1 187 ? -17.596 4.546 2.301 1.00 80.88 187 ILE A N 1
ATOM 1484 C CA . ILE A 1 187 ? -18.034 4.949 3.647 1.00 80.88 187 ILE A CA 1
ATOM 1485 C C . ILE A 1 187 ? -19.245 5.884 3.519 1.00 80.88 187 ILE A C 1
ATOM 1487 O O . ILE A 1 187 ? -19.175 6.891 2.817 1.00 80.88 187 ILE A O 1
ATOM 1491 N N . PHE A 1 188 ? -20.329 5.588 4.236 1.00 83.69 188 PHE A N 1
ATOM 1492 C CA . PHE A 1 188 ? -21.495 6.467 4.357 1.00 83.69 188 PHE A CA 1
ATOM 1493 C C . PHE A 1 188 ? -21.587 7.054 5.763 1.00 83.69 188 PHE A C 1
ATOM 1495 O O . PHE A 1 188 ? -21.229 6.398 6.744 1.00 83.69 188 PHE A O 1
ATOM 1502 N N . ALA A 1 189 ? -22.074 8.290 5.852 1.00 80.00 189 ALA A N 1
ATOM 1503 C CA . ALA A 1 189 ? -22.306 8.993 7.104 1.00 80.00 189 ALA A CA 1
ATOM 1504 C C . ALA A 1 189 ? -23.606 9.810 7.054 1.00 80.00 189 ALA A C 1
ATOM 1506 O O . ALA A 1 189 ? -24.100 10.122 5.967 1.00 80.00 189 ALA A O 1
ATOM 1507 N N . ASP A 1 190 ? -24.146 10.134 8.228 1.00 86.50 190 ASP A N 1
ATOM 1508 C CA . ASP A 1 190 ? -25.310 11.009 8.400 1.00 86.50 190 ASP A CA 1
ATOM 1509 C C . ASP A 1 190 ? -24.940 12.509 8.366 1.00 86.50 190 ASP A C 1
ATOM 1511 O O . ASP A 1 190 ? -23.793 12.886 8.108 1.00 86.50 190 ASP A O 1
ATOM 1515 N N . GLU A 1 191 ? -25.930 13.385 8.575 1.00 91.94 191 GLU A N 1
ATOM 1516 C CA . GLU A 1 191 ? -25.747 14.847 8.559 1.00 91.94 191 GLU A CA 1
ATOM 1517 C C . GLU A 1 191 ? -24.816 15.323 9.698 1.00 91.94 191 GLU A C 1
ATOM 1519 O O . GLU A 1 191 ? -24.146 16.353 9.582 1.00 91.94 191 GLU A O 1
ATOM 1524 N N . GLU A 1 192 ? -24.718 14.533 10.770 1.00 89.19 192 GLU A N 1
ATOM 1525 C CA . GLU A 1 192 ? -23.850 14.713 11.932 1.00 89.19 192 GLU A CA 1
ATOM 1526 C C . GLU A 1 192 ? -22.453 14.061 11.798 1.00 89.19 192 GLU A C 1
ATOM 1528 O O . GLU A 1 192 ? -21.639 14.171 12.720 1.00 89.19 192 GLU A O 1
ATOM 1533 N N . TRP A 1 193 ? -22.133 13.459 10.644 1.00 79.88 193 TRP A N 1
ATOM 1534 C CA . TRP A 1 193 ? -20.870 12.768 10.324 1.00 79.88 193 TRP A CA 1
ATOM 1535 C C . TRP A 1 193 ? -20.584 11.474 11.113 1.00 79.88 193 TRP A C 1
ATOM 1537 O O . TRP A 1 193 ? -19.439 11.004 11.138 1.00 79.88 193 TRP A O 1
ATOM 1547 N N . TYR A 1 194 ? -21.589 10.833 11.711 1.00 80.56 194 TYR A N 1
ATOM 1548 C CA . TYR A 1 194 ? -21.430 9.466 12.206 1.00 80.56 194 TYR A CA 1
ATOM 1549 C C . TYR A 1 194 ? -21.438 8.484 11.036 1.00 80.56 194 TYR A C 1
ATOM 1551 O O . TYR A 1 194 ? -22.320 8.528 10.184 1.00 80.56 194 TYR A O 1
ATOM 1559 N N . ILE A 1 195 ? -20.467 7.563 11.003 1.00 80.75 195 ILE A N 1
ATOM 1560 C CA . ILE A 1 195 ? -20.433 6.493 9.997 1.00 80.75 195 ILE A CA 1
ATOM 1561 C C . ILE A 1 195 ? -21.659 5.599 10.202 1.00 80.75 195 ILE A C 1
ATOM 1563 O O . ILE A 1 195 ? -21.749 4.895 11.211 1.00 80.75 195 ILE A O 1
ATOM 1567 N N . THR A 1 196 ? -22.576 5.607 9.237 1.00 83.94 196 THR A N 1
ATOM 1568 C CA . THR A 1 196 ? -23.760 4.744 9.251 1.00 83.94 196 THR A CA 1
ATOM 1569 C C . THR A 1 196 ? -23.405 3.359 8.721 1.00 83.94 196 THR A C 1
ATOM 1571 O O . THR A 1 196 ? -23.762 2.351 9.329 1.00 83.94 196 THR A O 1
ATOM 1574 N N . ASP A 1 197 ? -22.654 3.305 7.613 1.00 83.31 197 ASP A N 1
ATOM 1575 C CA . ASP A 1 197 ? -22.413 2.086 6.842 1.00 83.31 197 ASP A CA 1
ATOM 1576 C C . ASP A 1 197 ? -21.058 2.100 6.123 1.00 83.31 197 ASP A C 1
ATOM 1578 O O . ASP A 1 197 ? -20.491 3.145 5.801 1.00 83.31 197 ASP A O 1
ATOM 1582 N N . ILE A 1 198 ? -20.564 0.901 5.817 1.00 80.88 198 ILE A N 1
ATOM 1583 C CA . ILE A 1 198 ? -19.408 0.655 4.949 1.00 80.88 198 ILE A CA 1
ATOM 1584 C C . ILE A 1 198 ? -19.841 -0.381 3.906 1.00 80.88 198 ILE A C 1
ATOM 1586 O O . ILE A 1 198 ? -20.568 -1.320 4.243 1.00 80.88 198 ILE A O 1
ATOM 1590 N N . ILE A 1 199 ? -19.411 -0.218 2.654 1.00 81.81 199 ILE A N 1
ATOM 1591 C CA . ILE A 1 199 ? -19.742 -1.117 1.534 1.00 81.81 199 ILE A CA 1
ATOM 1592 C C . ILE A 1 199 ? -18.487 -1.746 0.902 1.00 81.81 199 ILE A C 1
ATOM 1594 O O . ILE A 1 199 ? -17.374 -1.571 1.389 1.00 81.81 199 ILE A O 1
ATOM 1598 N N . ASP A 1 200 ? -18.688 -2.485 -0.196 1.00 76.62 200 ASP A N 1
ATOM 1599 C CA . ASP A 1 200 ? -17.631 -2.941 -1.114 1.00 76.62 200 ASP A CA 1
ATOM 1600 C C . ASP A 1 200 ? -16.544 -3.833 -0.473 1.00 76.62 200 ASP A C 1
ATOM 1602 O O . ASP A 1 200 ? -15.336 -3.680 -0.643 1.00 76.62 200 ASP A O 1
ATOM 1606 N N . PHE A 1 201 ? -16.998 -4.837 0.278 1.00 80.06 201 PHE A N 1
ATOM 1607 C CA . PHE A 1 201 ? -16.137 -5.823 0.940 1.00 80.06 201 PHE A CA 1
ATOM 1608 C C . PHE A 1 201 ? -15.573 -6.918 0.003 1.00 80.06 201 PHE A C 1
ATOM 1610 O O . PHE A 1 201 ? -14.983 -7.878 0.500 1.00 80.06 201 PHE A O 1
ATOM 1617 N N . GLU A 1 202 ? -15.744 -6.845 -1.326 1.00 74.94 202 GLU A N 1
ATOM 1618 C CA . GLU A 1 202 ? -15.384 -7.956 -2.241 1.00 74.94 202 GLU A CA 1
ATOM 1619 C C . GLU A 1 202 ? -13.874 -8.243 -2.344 1.00 74.94 202 GLU A C 1
ATOM 1621 O O . GLU A 1 202 ? -13.468 -9.303 -2.828 1.00 74.94 202 GLU A O 1
ATOM 1626 N N . LEU A 1 203 ? -13.048 -7.319 -1.851 1.00 77.50 203 LEU A N 1
ATOM 1627 C CA . LEU A 1 203 ? -11.591 -7.420 -1.793 1.00 77.50 203 LEU A CA 1
ATOM 1628 C C . LEU A 1 203 ? -11.042 -7.692 -0.378 1.00 77.50 203 LEU A C 1
ATOM 1630 O O . LEU A 1 203 ? -9.839 -7.886 -0.218 1.00 77.50 203 LEU A O 1
ATOM 1634 N N . ALA A 1 204 ? -11.903 -7.761 0.645 1.00 79.12 204 ALA A N 1
ATOM 1635 C CA . ALA A 1 204 ? -11.492 -7.957 2.034 1.00 79.12 204 ALA A CA 1
ATOM 1636 C C . ALA A 1 204 ? -10.685 -9.258 2.230 1.00 79.12 204 ALA A C 1
ATOM 1638 O O . ALA A 1 204 ? -11.146 -10.356 1.911 1.00 79.12 204 ALA A O 1
ATOM 1639 N N . THR A 1 205 ? -9.480 -9.141 2.794 1.00 77.81 205 THR A N 1
ATOM 1640 C CA . THR A 1 205 ? -8.496 -10.236 2.880 1.00 77.81 205 THR A CA 1
ATOM 1641 C C . THR A 1 205 ? -7.838 -10.318 4.260 1.00 77.81 205 THR A C 1
ATOM 1643 O O . THR A 1 205 ? -7.871 -9.369 5.040 1.00 77.81 205 THR A O 1
ATOM 1646 N N . VAL A 1 206 ? -7.247 -11.465 4.598 1.00 80.62 206 VAL A N 1
ATOM 1647 C CA . VAL A 1 206 ? -6.581 -11.697 5.889 1.00 80.62 206 VAL A CA 1
ATOM 1648 C C . VAL A 1 206 ? -5.070 -11.553 5.717 1.00 80.62 206 VAL A C 1
ATOM 1650 O O . VAL A 1 206 ? -4.435 -12.398 5.090 1.00 80.62 206 VAL A O 1
ATOM 1653 N N . LEU A 1 207 ? -4.492 -10.496 6.294 1.00 80.19 207 LEU A N 1
ATOM 1654 C CA . LEU A 1 207 ? -3.071 -10.150 6.162 1.00 80.19 207 LEU A CA 1
ATOM 1655 C C . LEU A 1 207 ? -2.357 -10.171 7.523 1.00 80.19 207 LEU A C 1
ATOM 1657 O O . LEU A 1 207 ? -2.997 -9.938 8.550 1.00 80.19 207 LEU A O 1
ATOM 1661 N N . PRO A 1 208 ? -1.032 -10.406 7.564 1.00 84.44 208 PRO A N 1
ATOM 1662 C CA . PRO A 1 208 ? -0.218 -10.123 8.743 1.00 84.44 208 PRO A CA 1
ATOM 1663 C C . PRO A 1 208 ? -0.378 -8.663 9.185 1.00 84.44 208 PRO A C 1
ATOM 1665 O O . PRO A 1 208 ? -0.320 -7.758 8.355 1.00 84.44 208 PRO A O 1
ATOM 1668 N N . VAL A 1 209 ? -0.503 -8.415 10.491 1.00 85.38 209 VAL A N 1
ATOM 1669 C CA . VAL A 1 209 ? -0.729 -7.064 11.051 1.00 85.38 209 VAL A CA 1
ATOM 1670 C C . VAL A 1 209 ? 0.394 -6.077 10.718 1.00 85.38 209 VAL A C 1
ATOM 1672 O O . VAL A 1 209 ? 0.161 -4.880 10.628 1.00 85.38 209 VAL A O 1
ATOM 1675 N N . GLY A 1 210 ? 1.606 -6.573 10.443 1.00 87.06 210 GLY A N 1
ATOM 1676 C CA . GLY A 1 210 ? 2.721 -5.756 9.955 1.00 87.06 210 GLY A CA 1
ATOM 1677 C C . GLY A 1 210 ? 2.523 -5.159 8.552 1.00 87.06 210 GLY A C 1
ATOM 1678 O O . GLY A 1 210 ? 3.303 -4.291 8.179 1.00 87.06 210 GLY A O 1
ATOM 1679 N N . LEU A 1 211 ? 1.509 -5.601 7.795 1.00 87.12 211 LEU A N 1
ATOM 1680 C CA . LEU A 1 211 ? 1.082 -5.019 6.513 1.00 87.12 211 LEU A CA 1
ATOM 1681 C C . LEU A 1 211 ? -0.167 -4.128 6.641 1.00 87.12 211 LEU A C 1
ATOM 1683 O O . LEU A 1 211 ? -0.597 -3.537 5.651 1.00 87.12 211 LEU A O 1
ATOM 1687 N N . GLN A 1 212 ? -0.765 -4.027 7.833 1.00 86.94 212 GLN A N 1
ATOM 1688 C CA . GLN A 1 212 ? -1.907 -3.149 8.081 1.00 86.94 212 GLN A CA 1
ATOM 1689 C C . GLN A 1 212 ? -1.384 -1.733 8.357 1.00 86.94 212 GLN A C 1
ATOM 1691 O O . GLN A 1 212 ? -0.991 -1.387 9.470 1.00 86.94 212 GLN A O 1
ATOM 1696 N N . THR A 1 213 ? -1.299 -0.929 7.297 1.00 89.00 213 THR A N 1
ATOM 1697 C CA . THR A 1 213 ? -0.834 0.462 7.360 1.00 89.00 213 THR A CA 1
ATOM 1698 C C . THR A 1 213 ? -1.988 1.423 7.658 1.00 89.00 213 THR A C 1
ATOM 1700 O O . THR A 1 213 ? -3.143 1.079 7.396 1.00 89.00 213 THR A O 1
ATOM 1703 N N . PRO A 1 214 ? -1.709 2.665 8.096 1.00 88.44 214 PRO A N 1
ATOM 1704 C CA . PRO A 1 214 ? -2.651 3.769 7.915 1.00 88.44 214 PRO A CA 1
ATOM 1705 C C . PRO A 1 214 ? -3.127 3.880 6.457 1.00 88.44 214 PRO A C 1
ATOM 1707 O O . PRO A 1 214 ? -2.441 3.421 5.535 1.00 88.44 214 PRO A O 1
ATOM 1710 N N . VAL A 1 215 ? -4.282 4.508 6.236 1.00 86.06 215 VAL A N 1
ATOM 1711 C CA . VAL A 1 215 ? -4.800 4.763 4.881 1.00 86.06 215 VAL A CA 1
ATOM 1712 C C . VAL A 1 215 ? -4.049 5.926 4.221 1.00 86.06 215 VAL A C 1
ATOM 1714 O O . VAL A 1 215 ? -3.721 6.910 4.878 1.00 86.06 215 VAL A O 1
ATOM 1717 N N . TYR A 1 216 ? -3.767 5.838 2.918 1.00 88.25 216 TYR A N 1
ATOM 1718 C CA . TYR A 1 216 ? -2.992 6.873 2.212 1.00 88.25 216 TYR A CA 1
ATOM 1719 C C . TYR A 1 216 ? -3.804 8.136 1.882 1.00 88.25 216 TYR A C 1
ATOM 1721 O O . TYR A 1 216 ? -3.241 9.205 1.675 1.00 88.25 216 TYR A O 1
ATOM 1729 N N . TRP A 1 217 ? -5.133 8.035 1.838 1.00 88.12 217 TRP A N 1
ATOM 1730 C CA . TRP A 1 217 ? -6.022 9.084 1.331 1.00 88.12 217 TRP A CA 1
ATOM 1731 C C . TRP A 1 217 ? -6.455 10.123 2.380 1.00 88.12 217 TRP A C 1
ATOM 1733 O O . TRP A 1 217 ? -7.355 10.912 2.105 1.00 88.12 217 TRP A O 1
ATOM 1743 N N . LEU A 1 218 ? -5.819 10.179 3.560 1.00 86.19 218 LEU A N 1
ATOM 1744 C CA . LEU A 1 218 ? -6.169 11.115 4.650 1.00 86.19 218 LEU A CA 1
ATOM 1745 C C . LEU A 1 218 ? -6.152 12.604 4.242 1.00 86.19 218 LEU A C 1
ATOM 1747 O O . LEU A 1 218 ? -6.767 13.435 4.904 1.00 86.19 218 LEU A O 1
ATOM 1751 N N . THR A 1 219 ? -5.454 12.949 3.158 1.00 88.75 219 THR A N 1
ATOM 1752 C CA . THR A 1 219 ? -5.378 14.302 2.575 1.00 88.75 219 THR A CA 1
ATOM 1753 C C . THR A 1 219 ? -6.129 14.438 1.243 1.00 88.75 219 THR A C 1
ATOM 1755 O O . THR A 1 219 ? -5.967 15.436 0.544 1.00 88.75 219 THR A O 1
ATOM 1758 N N . GLY A 1 220 ? -6.928 13.435 0.856 1.00 87.31 220 GLY A N 1
ATOM 1759 C CA . GLY A 1 220 ? -7.633 13.373 -0.432 1.00 87.31 220 GLY A CA 1
ATOM 1760 C C . GLY A 1 220 ? -6.730 13.122 -1.648 1.00 87.31 220 GLY A C 1
ATOM 1761 O O . GLY A 1 220 ? -7.190 13.231 -2.782 1.00 87.31 220 GLY A O 1
ATOM 1762 N N . ARG A 1 221 ? -5.445 12.813 -1.431 1.00 89.56 221 ARG A N 1
ATOM 1763 C CA . ARG A 1 221 ? -4.430 12.647 -2.481 1.00 89.56 221 ARG A CA 1
ATOM 1764 C C . ARG A 1 221 ? -4.214 11.183 -2.852 1.00 89.56 221 ARG A C 1
ATOM 1766 O O . ARG A 1 221 ? -4.366 10.285 -2.025 1.00 89.56 221 ARG A O 1
ATOM 1773 N N . ALA A 1 222 ? -3.819 10.959 -4.104 1.00 90.12 222 ALA A N 1
ATOM 1774 C CA . ALA A 1 222 ? -3.222 9.698 -4.527 1.00 90.12 222 ALA A CA 1
ATOM 1775 C C . ALA A 1 222 ? -1.809 9.559 -3.926 1.00 90.12 222 ALA A C 1
ATOM 1777 O O . ALA A 1 222 ? -1.161 10.563 -3.633 1.00 90.12 222 ALA A O 1
ATOM 1778 N N . ILE A 1 223 ? -1.336 8.326 -3.728 1.00 92.00 223 ILE A N 1
ATOM 1779 C CA . ILE A 1 223 ? -0.050 8.032 -3.064 1.00 92.00 223 ILE A CA 1
ATOM 1780 C C . ILE A 1 223 ? 1.165 8.637 -3.801 1.00 92.00 223 ILE A C 1
ATOM 1782 O O . ILE A 1 223 ? 2.139 9.038 -3.172 1.00 92.00 223 ILE A O 1
ATOM 1786 N N . ASP A 1 224 ? 1.073 8.750 -5.124 1.00 92.06 224 ASP A N 1
ATOM 1787 C CA . ASP A 1 224 ? 2.012 9.382 -6.060 1.00 92.06 224 ASP A CA 1
ATOM 1788 C C . ASP A 1 224 ? 1.815 10.906 -6.215 1.00 92.06 224 ASP A C 1
ATOM 1790 O O . ASP A 1 224 ? 2.437 11.526 -7.069 1.00 92.06 224 ASP A O 1
ATOM 1794 N N . ALA A 1 225 ? 0.975 11.524 -5.377 1.00 93.38 225 ALA A N 1
ATOM 1795 C CA . ALA A 1 225 ? 0.777 12.976 -5.293 1.00 93.38 225 ALA A CA 1
ATOM 1796 C C . ALA A 1 225 ? 1.094 13.547 -3.889 1.00 93.38 225 ALA A C 1
ATOM 1798 O O . ALA A 1 225 ? 0.657 14.654 -3.542 1.00 93.38 225 ALA A O 1
ATOM 1799 N N . ILE A 1 226 ? 1.828 12.779 -3.071 1.00 94.19 226 ILE A N 1
ATOM 1800 C CA . ILE A 1 226 ? 2.320 13.152 -1.734 1.00 94.19 226 ILE A CA 1
ATOM 1801 C C . ILE A 1 226 ? 3.847 13.329 -1.804 1.00 94.19 226 ILE A C 1
ATOM 1803 O O . ILE A 1 226 ? 4.615 12.517 -1.296 1.00 94.19 226 ILE A O 1
ATOM 1807 N N . GLU A 1 227 ? 4.280 14.373 -2.505 1.00 94.06 227 GLU A N 1
ATOM 1808 C CA . GLU A 1 227 ? 5.691 14.755 -2.687 1.00 94.06 227 GLU A CA 1
ATOM 1809 C C . GLU A 1 227 ? 6.260 15.469 -1.439 1.00 94.06 227 GLU A C 1
ATOM 1811 O O . GLU A 1 227 ? 5.508 15.937 -0.581 1.00 94.06 227 GLU A O 1
ATOM 1816 N N . HIS A 1 228 ? 7.588 15.574 -1.325 1.00 94.00 228 HIS A N 1
ATOM 1817 C CA . HIS A 1 228 ? 8.260 16.252 -0.207 1.00 94.00 228 HIS A CA 1
ATOM 1818 C C . HIS A 1 228 ? 7.914 17.747 -0.103 1.00 94.00 228 HIS A C 1
ATOM 1820 O O . HIS A 1 228 ? 7.743 18.447 -1.100 1.00 94.00 228 HIS A O 1
ATOM 1826 N N . GLY A 1 229 ? 7.889 18.251 1.135 1.00 94.88 229 GLY A N 1
ATOM 1827 C CA . GLY A 1 229 ? 7.389 19.584 1.475 1.00 94.88 229 GLY A CA 1
ATOM 1828 C C . GLY A 1 229 ? 5.920 19.525 1.891 1.00 94.88 229 GLY A C 1
ATOM 1829 O O . GLY A 1 229 ? 5.469 18.506 2.410 1.00 94.88 229 GLY A O 1
ATOM 1830 N N . GLU A 1 230 ? 5.164 20.593 1.625 1.00 96.12 230 GLU A N 1
ATOM 1831 C CA . GLU A 1 230 ? 3.816 20.824 2.173 1.00 96.12 230 GLU A CA 1
ATOM 1832 C C . GLU A 1 230 ? 2.865 19.617 2.056 1.00 96.12 230 GLU A C 1
ATOM 1834 O O . GLU A 1 230 ? 2.122 19.318 2.990 1.00 96.12 230 GLU A O 1
ATOM 1839 N N . HIS A 1 231 ? 2.897 18.884 0.937 1.00 94.69 231 HIS A N 1
ATOM 1840 C CA . HIS A 1 231 ? 2.045 17.709 0.737 1.00 94.69 231 HIS A CA 1
ATOM 1841 C C . HIS A 1 231 ? 2.364 16.573 1.726 1.00 94.69 231 HIS A C 1
ATOM 1843 O O . HIS A 1 231 ? 1.440 15.975 2.284 1.00 94.69 231 HIS A O 1
ATOM 1849 N N . LEU A 1 232 ? 3.651 16.299 1.959 1.00 96.19 232 LEU A N 1
ATOM 1850 C CA . LEU A 1 232 ? 4.133 15.329 2.939 1.00 96.19 232 LEU A CA 1
ATOM 1851 C C . LEU A 1 232 ? 3.942 15.832 4.376 1.00 96.19 232 LEU A C 1
ATOM 1853 O O . LEU A 1 232 ? 3.463 15.067 5.205 1.00 96.19 232 LEU A O 1
ATOM 1857 N N . ASP A 1 233 ? 4.232 17.104 4.659 1.00 97.12 233 ASP A N 1
ATOM 1858 C CA . ASP A 1 233 ? 4.124 17.695 6.004 1.00 97.12 233 ASP A CA 1
ATOM 1859 C C . ASP A 1 233 ? 2.667 17.669 6.520 1.00 97.12 233 ASP A C 1
ATOM 1861 O O . ASP A 1 233 ? 2.381 17.312 7.671 1.00 97.12 233 ASP A O 1
ATOM 1865 N N . VAL A 1 234 ? 1.706 17.985 5.642 1.00 96.12 234 VAL A N 1
ATOM 1866 C CA . VAL A 1 234 ? 0.268 17.895 5.944 1.00 96.12 234 VAL A CA 1
ATOM 1867 C C . VAL A 1 234 ? -0.178 16.434 6.071 1.00 96.12 234 VAL A C 1
ATOM 1869 O O . VAL A 1 234 ? -1.008 16.121 6.926 1.00 96.12 234 VAL A O 1
ATOM 1872 N N . PHE A 1 235 ? 0.369 15.519 5.266 1.00 95.44 235 PHE A N 1
ATOM 1873 C CA . PHE A 1 235 ? 0.041 14.096 5.360 1.00 95.44 235 PHE A CA 1
ATOM 1874 C C . PHE A 1 235 ? 0.590 13.444 6.638 1.00 95.44 235 PHE A C 1
ATOM 1876 O O . PHE A 1 235 ? -0.160 12.743 7.313 1.00 95.44 235 PHE A O 1
ATOM 1883 N N . GLU A 1 236 ? 1.834 13.729 7.032 1.00 96.19 236 GLU A N 1
ATOM 1884 C CA . GLU A 1 236 ? 2.425 13.276 8.299 1.00 96.19 236 GLU A CA 1
ATOM 1885 C C . GLU A 1 236 ? 1.596 13.762 9.497 1.00 96.19 236 GLU A C 1
ATOM 1887 O O . GLU A 1 236 ? 1.256 12.975 10.381 1.00 96.19 236 GLU A O 1
ATOM 1892 N N . THR A 1 237 ? 1.156 15.025 9.470 1.00 95.75 237 THR A N 1
ATOM 1893 C CA . THR A 1 237 ? 0.234 15.577 10.476 1.00 95.75 237 THR A CA 1
ATOM 1894 C C . THR A 1 237 ? -1.045 14.736 10.601 1.00 95.75 237 THR A C 1
ATOM 1896 O O . THR A 1 237 ? -1.411 14.331 11.706 1.00 95.75 237 THR A O 1
ATOM 1899 N N . ARG A 1 238 ? -1.698 14.391 9.479 1.00 93.19 238 ARG A N 1
ATOM 1900 C CA . ARG A 1 238 ? -2.897 13.530 9.489 1.00 93.19 238 ARG A CA 1
ATOM 1901 C C . ARG A 1 238 ? -2.603 12.086 9.908 1.00 93.19 238 ARG A C 1
ATOM 1903 O O . ARG A 1 238 ? -3.448 11.465 10.547 1.00 93.19 238 ARG A O 1
ATOM 1910 N N . ILE A 1 239 ? -1.426 11.545 9.590 1.00 93.25 239 ILE A N 1
ATOM 1911 C CA . ILE A 1 239 ? -0.989 10.212 10.037 1.00 93.25 239 ILE A CA 1
ATOM 1912 C C . ILE A 1 239 ? -0.826 10.166 11.564 1.00 93.25 239 ILE A C 1
ATOM 1914 O O . ILE A 1 239 ? -1.201 9.168 12.185 1.00 93.25 239 ILE A O 1
ATOM 1918 N N . HIS A 1 240 ? -0.330 11.241 12.184 1.00 93.12 240 HIS A N 1
ATOM 1919 C CA . HIS A 1 240 ? -0.262 11.352 13.641 1.00 93.12 240 HIS A CA 1
ATOM 1920 C C . HIS A 1 240 ? -1.653 11.422 14.284 1.00 93.12 240 HIS A C 1
ATOM 1922 O O . HIS A 1 240 ? -1.940 10.597 15.152 1.00 93.12 240 HIS A O 1
ATOM 1928 N N . GLU A 1 241 ? -2.539 12.304 13.806 1.00 91.25 241 GLU A N 1
ATOM 1929 C CA . GLU A 1 241 ? -3.935 12.392 14.275 1.00 91.25 241 GLU A CA 1
ATOM 1930 C C . GLU A 1 241 ? -4.682 11.053 14.139 1.00 91.25 241 GLU A C 1
ATOM 1932 O O . GLU A 1 241 ? -5.354 10.609 15.072 1.00 91.25 241 GLU A O 1
ATOM 1937 N N . TYR A 1 242 ? -4.533 10.376 12.994 1.00 88.38 242 TYR A N 1
ATOM 1938 C CA . TYR A 1 242 ? -5.109 9.054 12.748 1.00 88.38 242 TYR A CA 1
ATOM 1939 C C . TYR A 1 242 ? -4.561 8.009 13.729 1.00 88.38 242 TYR A C 1
ATOM 1941 O O . TYR A 1 242 ? -5.329 7.226 14.286 1.00 88.38 242 TYR A O 1
ATOM 1949 N N . GLY A 1 243 ? -3.248 8.012 13.978 1.00 87.75 243 GLY A N 1
ATOM 1950 C CA . GLY A 1 243 ? -2.608 7.118 14.942 1.00 87.75 243 GLY A CA 1
ATOM 1951 C C . GLY A 1 243 ? -3.088 7.339 16.379 1.00 87.75 243 GLY A C 1
ATOM 1952 O O . GLY A 1 243 ? -3.313 6.364 17.093 1.00 87.75 243 GLY A O 1
ATOM 1953 N N . ASP A 1 244 ? -3.290 8.593 16.786 1.00 88.56 244 ASP A N 1
ATOM 1954 C CA . ASP A 1 244 ? -3.812 8.958 18.109 1.00 88.56 244 ASP A CA 1
ATOM 1955 C C . ASP A 1 244 ? -5.274 8.514 18.275 1.00 88.56 244 ASP A C 1
ATOM 1957 O O . ASP A 1 244 ? -5.615 7.839 19.249 1.00 88.56 244 ASP A O 1
ATOM 1961 N N . ALA A 1 245 ? -6.126 8.805 17.286 1.00 86.62 245 ALA A N 1
ATOM 1962 C CA . ALA A 1 245 ? -7.527 8.389 17.280 1.00 86.62 245 ALA A CA 1
ATOM 1963 C C . ALA A 1 245 ? -7.691 6.857 17.253 1.00 86.62 245 ALA A C 1
ATOM 1965 O O . ALA A 1 245 ? -8.559 6.314 17.943 1.00 86.62 245 ALA A O 1
ATOM 1966 N N . PHE A 1 246 ? -6.838 6.147 16.502 1.00 86.62 246 PHE A N 1
ATOM 1967 C CA . PHE A 1 246 ? -6.807 4.683 16.485 1.00 86.62 246 PHE A CA 1
ATOM 1968 C C . PHE A 1 246 ? -6.421 4.134 17.862 1.00 86.62 246 PHE A C 1
ATOM 1970 O O . PHE A 1 246 ? -7.097 3.245 18.377 1.00 86.62 246 PHE A O 1
ATOM 1977 N N . GLU A 1 247 ? -5.372 4.671 18.490 1.00 87.50 247 GLU A N 1
ATOM 1978 C CA . GLU A 1 247 ? -4.907 4.233 19.811 1.00 87.50 247 GLU A CA 1
ATOM 1979 C C . GLU A 1 247 ? -5.981 4.433 20.894 1.00 87.50 247 GLU A C 1
ATOM 1981 O O . GLU A 1 247 ? -6.187 3.572 21.751 1.00 87.50 247 GLU A O 1
ATOM 1986 N N . ASP A 1 248 ? -6.725 5.538 20.829 1.00 86.62 248 ASP A N 1
ATOM 1987 C CA . ASP A 1 248 ? -7.847 5.809 21.728 1.00 86.62 248 ASP A CA 1
ATOM 1988 C C . ASP A 1 248 ? -9.088 4.958 21.450 1.00 86.62 248 ASP A C 1
ATOM 1990 O O . ASP A 1 248 ? -9.934 4.821 22.336 1.00 86.62 248 ASP A O 1
ATOM 1994 N N . GLN A 1 249 ? -9.226 4.364 20.265 1.00 83.69 249 GLN A N 1
ATOM 1995 C CA . GLN A 1 249 ? -10.248 3.351 19.996 1.00 83.69 249 GLN A CA 1
ATOM 1996 C C . GLN A 1 249 ? -9.779 1.947 20.414 1.00 83.69 249 GLN A C 1
ATOM 1998 O O . GLN A 1 249 ? -10.550 1.200 21.014 1.00 83.69 249 GLN A O 1
ATOM 2003 N N . GLU A 1 250 ? -8.503 1.622 20.207 1.00 84.88 250 GLU A N 1
ATOM 2004 C CA . GLU A 1 250 ? -7.858 0.388 20.670 1.00 84.88 250 GLU A CA 1
ATOM 2005 C C . GLU A 1 250 ? -7.943 0.238 22.200 1.00 84.88 250 GLU A C 1
ATOM 2007 O O . GLU A 1 250 ? -8.315 -0.826 22.689 1.00 84.88 250 GLU A O 1
ATOM 2012 N N . LYS A 1 251 ? -7.734 1.320 22.967 1.00 83.56 251 LYS A N 1
ATOM 2013 C CA . LYS A 1 251 ? -7.930 1.344 24.435 1.00 83.56 251 LYS A CA 1
ATOM 2014 C C . LYS A 1 251 ? -9.359 1.006 24.886 1.00 83.56 251 LYS A C 1
ATOM 2016 O O . LYS A 1 251 ? -9.550 0.616 26.037 1.00 83.56 251 LYS A O 1
ATOM 2021 N N . LYS A 1 252 ? -10.364 1.187 24.020 1.00 83.94 252 LYS A N 1
ATOM 2022 C CA . LYS A 1 252 ? -11.783 0.907 24.309 1.00 83.94 252 LYS A CA 1
ATOM 2023 C C . LYS A 1 252 ? -12.194 -0.502 23.873 1.00 83.94 252 LYS A C 1
ATOM 2025 O O . LYS A 1 252 ? -13.167 -1.036 24.408 1.00 83.94 252 LYS A O 1
ATOM 2030 N N . ASP A 1 253 ? -11.479 -1.112 22.927 1.00 78.19 253 ASP A N 1
ATOM 2031 C CA . ASP A 1 253 ? -11.814 -2.441 22.425 1.00 78.19 253 ASP A CA 1
ATOM 2032 C C . ASP A 1 253 ? -11.201 -3.568 23.267 1.00 78.19 253 ASP A C 1
ATOM 2034 O O . ASP A 1 253 ? -10.062 -3.996 23.080 1.00 78.19 253 ASP A O 1
ATOM 2038 N N . ALA A 1 254 ? -12.031 -4.164 24.123 1.00 69.12 254 ALA A N 1
ATOM 2039 C CA . ALA A 1 254 ? -11.715 -5.396 24.845 1.00 69.12 254 ALA A CA 1
ATOM 2040 C C . ALA A 1 254 ? -11.619 -6.660 23.945 1.00 69.12 254 ALA A C 1
ATOM 2042 O O . ALA A 1 254 ? -11.759 -7.778 24.453 1.00 69.12 254 ALA A O 1
ATOM 2043 N N . CYS A 1 255 ? -11.490 -6.521 22.621 1.00 65.12 255 CYS A N 1
ATOM 2044 C CA . CYS A 1 255 ? -11.041 -7.549 21.678 1.00 65.12 255 CYS A CA 1
ATOM 2045 C C . CYS A 1 255 ? -9.621 -7.309 21.124 1.00 65.12 255 CYS A C 1
ATOM 2047 O O . CYS A 1 255 ? -9.124 -8.226 20.465 1.00 65.12 255 CYS A O 1
ATOM 2049 N N . SER A 1 256 ? -8.948 -6.169 21.357 1.00 67.88 256 SER A N 1
ATOM 2050 C CA . SER A 1 256 ? -7.574 -6.001 20.853 1.00 67.88 256 SER A CA 1
ATOM 2051 C C . SER A 1 256 ? -6.607 -6.944 21.582 1.00 67.88 256 SER A C 1
ATOM 2053 O O . SER A 1 256 ? -6.599 -7.040 22.809 1.00 67.88 256 SER A O 1
ATOM 2055 N N . ASN A 1 257 ? -5.807 -7.684 20.806 1.00 74.38 257 ASN A N 1
ATOM 2056 C CA . ASN A 1 257 ? -4.889 -8.725 21.298 1.00 74.38 257 ASN A CA 1
ATOM 2057 C C . ASN A 1 257 ? -3.403 -8.368 21.087 1.00 74.38 257 ASN A C 1
ATOM 2059 O O . ASN A 1 257 ? -2.525 -9.158 21.430 1.00 74.38 257 ASN A O 1
ATOM 2063 N N . PHE A 1 258 ? -3.114 -7.224 20.467 1.00 78.81 258 PHE A N 1
ATOM 2064 C CA . PHE A 1 258 ? -1.776 -6.744 20.112 1.00 78.81 258 PHE A CA 1
ATOM 2065 C C . PHE A 1 258 ? -1.854 -5.222 19.883 1.00 78.81 258 PHE A C 1
ATOM 2067 O O . PHE A 1 258 ? -2.905 -4.764 19.457 1.00 78.81 258 PHE A O 1
ATOM 2074 N N . PRO A 1 259 ? -0.794 -4.431 20.138 1.00 86.81 259 PRO A N 1
ATOM 2075 C CA . PRO A 1 259 ? -0.868 -2.965 20.111 1.00 86.81 259 PRO A CA 1
ATOM 2076 C C . PRO A 1 259 ? -0.832 -2.417 18.674 1.00 86.81 259 PRO A C 1
ATOM 2078 O O . PRO A 1 259 ? 0.206 -1.949 18.199 1.00 86.81 259 PRO A O 1
ATOM 2081 N N . HIS A 1 260 ? -1.950 -2.507 17.957 1.00 86.12 260 HIS A N 1
ATOM 2082 C CA . HIS A 1 260 ? -2.072 -2.207 16.531 1.00 86.12 260 HIS A CA 1
ATOM 2083 C C . HIS A 1 260 ? -1.653 -0.766 16.205 1.00 86.12 260 HIS A C 1
ATOM 2085 O O . HIS A 1 260 ? -0.881 -0.556 15.265 1.00 86.12 260 HIS A O 1
ATOM 2091 N N . ALA A 1 261 ? -2.047 0.219 17.019 1.00 89.12 261 ALA A N 1
ATOM 2092 C CA . ALA A 1 261 ? -1.630 1.610 16.823 1.00 89.12 261 ALA A CA 1
ATOM 2093 C C . ALA A 1 261 ? -0.096 1.757 16.885 1.00 89.12 261 ALA A C 1
ATOM 2095 O O . ALA A 1 261 ? 0.518 2.444 16.067 1.00 89.12 261 ALA A O 1
ATOM 2096 N N . GLN A 1 262 ? 0.561 1.036 17.798 1.00 91.62 262 GLN A N 1
ATOM 2097 C CA . GLN A 1 262 ? 2.021 1.028 17.916 1.00 91.62 262 GLN A CA 1
ATOM 2098 C C . GLN A 1 262 ? 2.708 0.305 16.740 1.00 91.62 262 GLN A C 1
ATOM 2100 O O . GLN A 1 262 ? 3.855 0.623 16.413 1.00 91.62 262 GLN A O 1
ATOM 2105 N N . ILE A 1 263 ? 2.038 -0.657 16.095 1.00 90.88 263 ILE A N 1
ATOM 2106 C CA . ILE A 1 263 ? 2.517 -1.296 14.858 1.00 90.88 263 ILE A CA 1
ATOM 2107 C C . ILE A 1 263 ? 2.431 -0.301 13.694 1.00 90.88 263 ILE A C 1
ATOM 2109 O O . ILE A 1 263 ? 3.427 -0.111 12.997 1.00 90.88 263 ILE A O 1
ATOM 2113 N N . MET A 1 264 ? 1.309 0.411 13.540 1.00 90.19 264 MET A N 1
ATOM 2114 C CA . MET A 1 264 ? 1.149 1.463 12.526 1.00 90.19 264 MET A CA 1
ATOM 2115 C C . MET A 1 264 ? 2.172 2.596 12.691 1.00 90.19 264 MET A C 1
ATOM 2117 O O . MET A 1 264 ? 2.852 2.942 11.725 1.00 90.19 264 MET A O 1
ATOM 2121 N N . ARG A 1 265 ? 2.369 3.123 13.911 1.00 93.81 265 ARG A N 1
ATOM 2122 C CA . ARG A 1 265 ? 3.402 4.146 14.182 1.00 93.81 265 ARG A CA 1
ATOM 2123 C C . ARG A 1 265 ? 4.816 3.634 13.858 1.00 93.81 265 ARG A C 1
ATOM 2125 O O . ARG A 1 265 ? 5.618 4.365 13.284 1.00 93.81 265 ARG A O 1
ATOM 2132 N N . ARG A 1 266 ? 5.131 2.362 14.151 1.00 93.00 266 ARG A N 1
ATOM 2133 C CA . ARG A 1 266 ? 6.407 1.735 13.738 1.00 93.00 266 ARG A CA 1
ATOM 2134 C C . ARG A 1 266 ? 6.518 1.568 12.216 1.00 93.00 266 ARG A C 1
ATOM 2136 O O . ARG A 1 266 ? 7.612 1.728 11.676 1.00 93.00 266 ARG A O 1
ATOM 2143 N N . CYS A 1 267 ? 5.418 1.282 11.521 1.00 92.75 267 CYS A N 1
ATOM 2144 C CA . CYS A 1 267 ? 5.357 1.181 10.060 1.00 92.75 267 CYS A CA 1
ATOM 2145 C C . CYS A 1 267 ? 5.615 2.536 9.372 1.00 92.75 267 CYS A C 1
ATOM 2147 O O . CYS A 1 267 ? 6.362 2.586 8.394 1.00 92.75 267 CYS A O 1
ATOM 2149 N N . TRP A 1 268 ? 5.080 3.632 9.925 1.00 94.44 268 TRP A N 1
ATOM 2150 C CA . TRP A 1 268 ? 5.378 4.997 9.479 1.00 94.44 268 TRP A CA 1
ATOM 2151 C C . TRP A 1 268 ? 6.849 5.363 9.717 1.00 94.44 268 TRP A C 1
ATOM 2153 O O . TRP A 1 268 ? 7.600 5.559 8.764 1.00 94.44 268 TRP A O 1
ATOM 2163 N N . ASN A 1 269 ? 7.303 5.331 10.977 1.00 93.12 269 ASN A N 1
ATOM 2164 C CA . ASN A 1 269 ? 8.635 5.801 11.386 1.00 93.12 269 ASN A CA 1
ATOM 2165 C C . ASN A 1 269 ? 9.813 5.044 10.734 1.00 93.12 269 ASN A C 1
ATOM 2167 O O . ASN A 1 269 ? 10.945 5.524 10.752 1.00 93.12 269 ASN A O 1
ATOM 2171 N N . SER A 1 270 ? 9.575 3.846 10.191 1.00 91.75 270 SER A N 1
ATOM 2172 C CA . SER A 1 270 ? 10.575 3.039 9.472 1.00 91.75 270 SER A CA 1
ATOM 2173 C C . SER A 1 270 ? 10.581 3.252 7.952 1.00 91.75 270 SER A C 1
ATOM 2175 O O . SER A 1 270 ? 11.429 2.684 7.267 1.00 91.75 270 SER A O 1
ATOM 2177 N N . GLY A 1 271 ? 9.635 4.024 7.407 1.00 93.50 271 GLY A N 1
ATOM 2178 C CA . GLY A 1 271 ? 9.394 4.139 5.965 1.00 93.50 271 GLY A CA 1
ATOM 2179 C C . GLY A 1 271 ? 8.700 2.918 5.344 1.00 93.50 271 GLY A C 1
ATOM 2180 O O . GLY A 1 271 ? 8.461 2.898 4.137 1.00 93.50 271 GLY A O 1
ATOM 2181 N N . SER A 1 272 ? 8.337 1.911 6.146 1.00 94.19 272 SER A N 1
ATOM 2182 C CA . SER A 1 272 ? 7.687 0.683 5.664 1.00 94.19 272 SER A CA 1
ATOM 2183 C C . SER A 1 272 ? 6.310 0.952 5.057 1.00 94.19 272 SER A C 1
ATOM 2185 O O . SER A 1 272 ? 5.923 0.255 4.124 1.00 94.19 272 SER A O 1
ATOM 2187 N N . PHE A 1 273 ? 5.614 2.003 5.512 1.00 94.75 273 PHE A N 1
ATOM 2188 C CA . PHE A 1 273 ? 4.401 2.525 4.873 1.00 94.75 273 PHE A CA 1
ATOM 2189 C C . PHE A 1 273 ? 4.607 2.720 3.361 1.00 94.75 273 PHE A C 1
ATOM 2191 O O . PHE A 1 273 ? 3.900 2.114 2.557 1.00 94.75 273 PHE A O 1
ATOM 2198 N N . TRP A 1 274 ? 5.625 3.494 2.973 1.00 95.81 274 TRP A N 1
ATOM 2199 C CA . TRP A 1 274 ? 5.916 3.808 1.573 1.00 95.81 274 TRP A CA 1
ATOM 2200 C C . TRP A 1 274 ? 6.313 2.572 0.776 1.00 95.81 274 TRP A C 1
ATOM 2202 O O . TRP A 1 274 ? 5.862 2.399 -0.353 1.00 95.81 274 TRP A O 1
ATOM 2212 N N . TYR A 1 275 ? 7.093 1.673 1.384 1.00 95.31 275 TYR A N 1
ATOM 2213 C CA . TYR A 1 275 ? 7.450 0.403 0.762 1.00 95.31 275 TYR A CA 1
ATOM 2214 C C . TYR A 1 275 ? 6.207 -0.458 0.462 1.00 95.31 275 TYR A C 1
ATOM 2216 O O . TYR A 1 275 ? 6.044 -0.925 -0.664 1.00 95.31 275 TYR A O 1
ATOM 2224 N N . PHE A 1 276 ? 5.298 -0.648 1.425 1.00 93.50 276 PHE A N 1
ATOM 2225 C CA . PHE A 1 276 ? 4.094 -1.461 1.212 1.00 93.50 276 PHE A CA 1
ATOM 2226 C C . PHE A 1 276 ? 3.123 -0.810 0.219 1.00 93.50 276 PHE A C 1
ATOM 2228 O O . PHE A 1 276 ? 2.615 -1.494 -0.668 1.00 93.50 276 PHE A O 1
ATOM 2235 N N . GLN A 1 277 ? 2.912 0.507 0.300 1.00 93.12 277 GLN A N 1
ATOM 2236 C CA . GLN A 1 277 ? 2.063 1.226 -0.656 1.00 93.12 277 GLN A CA 1
ATOM 2237 C C . GLN A 1 277 ? 2.632 1.168 -2.087 1.00 93.12 277 GLN A C 1
ATOM 2239 O O . GLN A 1 277 ? 1.876 0.949 -3.033 1.00 93.12 277 GLN A O 1
ATOM 2244 N N . ALA A 1 278 ? 3.959 1.249 -2.255 1.00 94.25 278 ALA A N 1
ATOM 2245 C CA . ALA A 1 278 ? 4.616 1.056 -3.548 1.00 94.25 278 ALA A CA 1
ATOM 2246 C C . ALA A 1 278 ? 4.447 -0.374 -4.098 1.00 94.25 278 ALA A C 1
ATOM 2248 O O . ALA A 1 278 ? 4.133 -0.523 -5.274 1.00 94.25 278 ALA A O 1
ATOM 2249 N N . VAL A 1 279 ? 4.594 -1.424 -3.273 1.00 92.75 279 VAL A N 1
ATOM 2250 C CA . VAL A 1 279 ? 4.350 -2.820 -3.708 1.00 92.75 279 VAL A CA 1
ATOM 2251 C C . VAL A 1 279 ? 2.901 -3.023 -4.164 1.00 92.75 279 VAL A C 1
ATOM 2253 O O . VAL A 1 279 ? 2.664 -3.684 -5.175 1.00 92.75 279 VAL A O 1
ATOM 2256 N N . ASN A 1 280 ? 1.938 -2.456 -3.432 1.00 88.25 280 ASN A N 1
ATOM 2257 C CA . ASN A 1 280 ? 0.510 -2.662 -3.674 1.00 88.25 280 ASN A CA 1
ATOM 2258 C C . ASN A 1 280 ? -0.034 -1.848 -4.865 1.00 88.25 280 ASN A C 1
ATOM 2260 O O . ASN A 1 280 ? -0.999 -2.272 -5.505 1.00 88.25 280 ASN A O 1
ATOM 2264 N N . CYS A 1 281 ? 0.567 -0.696 -5.186 1.00 87.81 281 CYS A N 1
ATOM 2265 C CA . CYS A 1 281 ? 0.106 0.190 -6.254 1.00 87.81 281 CYS A CA 1
ATOM 2266 C C . CYS A 1 281 ? 0.976 0.087 -7.521 1.00 87.81 281 CYS A C 1
ATOM 2268 O O . CYS A 1 281 ? 1.894 0.877 -7.742 1.00 87.81 281 CYS A O 1
ATOM 2270 N N . LEU A 1 282 ? 0.614 -0.857 -8.400 1.00 86.00 282 LEU A N 1
ATOM 2271 C CA . LEU A 1 282 ? 1.287 -1.192 -9.672 1.00 86.00 282 LEU A CA 1
ATOM 2272 C C . LEU A 1 282 ? 1.732 -0.007 -10.553 1.00 86.00 282 LEU A C 1
ATOM 2274 O O . LEU A 1 282 ? 2.683 -0.148 -11.324 1.00 86.00 282 LEU A O 1
ATOM 2278 N N . LYS A 1 283 ? 0.995 1.113 -10.505 1.00 85.19 283 LYS A N 1
ATOM 2279 C CA . LYS A 1 283 ? 1.236 2.324 -11.312 1.00 85.19 283 LYS A CA 1
ATOM 2280 C C . LYS A 1 283 ? 2.104 3.353 -10.583 1.00 85.19 283 LYS A C 1
ATOM 2282 O O . LYS A 1 283 ? 2.947 3.980 -11.210 1.00 85.19 283 LYS A O 1
ATOM 2287 N N . ALA A 1 284 ? 1.934 3.485 -9.268 1.00 90.62 284 ALA A N 1
ATOM 2288 C CA . ALA A 1 284 ? 2.662 4.452 -8.451 1.00 90.62 284 ALA A CA 1
ATOM 2289 C C . ALA A 1 284 ? 4.050 3.956 -8.005 1.00 90.62 284 ALA A C 1
ATOM 2291 O O . ALA A 1 284 ? 4.862 4.766 -7.560 1.00 90.62 284 ALA A O 1
ATOM 2292 N N . LEU A 1 285 ? 4.332 2.647 -8.115 1.00 94.19 285 LEU A N 1
ATOM 2293 C CA . LEU A 1 285 ? 5.536 1.998 -7.577 1.00 94.19 285 LEU A CA 1
ATOM 2294 C C . LEU A 1 285 ? 6.829 2.762 -7.890 1.00 94.19 285 LEU A C 1
ATOM 2296 O O . LEU A 1 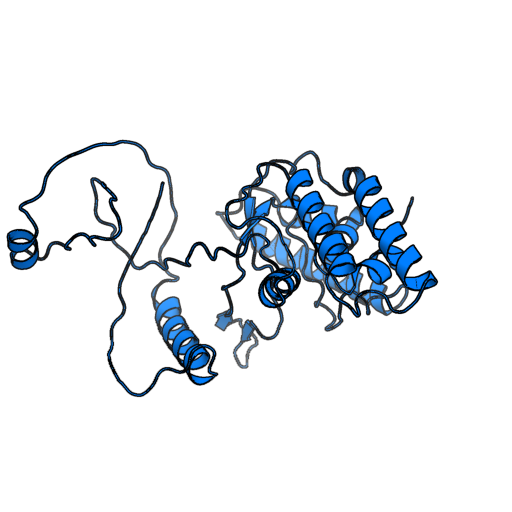285 ? 7.588 3.034 -6.965 1.00 94.19 285 LEU A O 1
ATOM 2300 N N . LEU A 1 286 ? 7.072 3.144 -9.151 1.00 93.81 286 LEU A N 1
ATOM 2301 C CA . LEU A 1 286 ? 8.298 3.854 -9.541 1.00 93.81 286 LEU A CA 1
ATOM 2302 C C . LEU A 1 286 ? 8.393 5.253 -8.906 1.00 93.81 286 LEU A C 1
ATOM 2304 O O . LEU A 1 286 ? 9.456 5.618 -8.405 1.00 93.81 286 LEU A O 1
ATOM 2308 N N . HIS A 1 287 ? 7.301 6.023 -8.888 1.00 94.38 287 HIS A N 1
ATOM 2309 C CA . HIS A 1 287 ? 7.286 7.358 -8.284 1.00 94.38 287 HIS A CA 1
ATOM 2310 C C . HIS A 1 287 ? 7.488 7.272 -6.763 1.00 94.38 287 HIS A C 1
ATOM 2312 O O . HIS A 1 287 ? 8.414 7.874 -6.225 1.00 94.38 287 HIS A O 1
ATOM 2318 N N . VAL A 1 288 ? 6.686 6.457 -6.068 1.00 95.62 288 VAL A N 1
ATOM 2319 C CA . VAL A 1 288 ? 6.766 6.292 -4.604 1.00 95.62 288 VAL A CA 1
ATOM 2320 C C . VAL A 1 288 ? 8.123 5.718 -4.180 1.00 95.62 288 VAL A C 1
ATOM 2322 O O . VAL A 1 288 ? 8.676 6.130 -3.160 1.00 95.62 288 VAL A O 1
ATOM 2325 N N . PHE A 1 289 ? 8.700 4.814 -4.980 1.00 95.00 289 PHE A N 1
ATOM 2326 C CA . PHE A 1 289 ? 10.055 4.308 -4.767 1.00 95.00 289 PHE A CA 1
ATOM 2327 C C . PHE A 1 289 ? 11.096 5.435 -4.785 1.00 95.00 289 PHE A C 1
ATOM 2329 O O . PHE A 1 289 ? 11.873 5.566 -3.839 1.00 95.00 289 PHE A O 1
ATOM 2336 N N . ARG A 1 290 ? 11.085 6.263 -5.836 1.00 93.75 290 ARG A N 1
ATOM 2337 C CA . ARG A 1 290 ? 12.024 7.381 -6.019 1.00 93.75 290 ARG A CA 1
ATOM 2338 C C . ARG A 1 290 ? 11.909 8.428 -4.922 1.00 93.75 290 ARG A C 1
ATOM 2340 O O . ARG A 1 290 ? 12.922 8.862 -4.376 1.00 93.75 290 ARG A O 1
ATOM 2347 N N . GLU A 1 291 ? 10.678 8.806 -4.612 1.00 94.62 291 GLU A N 1
ATOM 2348 C CA . GLU A 1 291 ? 10.389 9.915 -3.717 1.00 94.62 291 GLU A CA 1
ATOM 2349 C C . GLU A 1 291 ? 10.634 9.541 -2.248 1.00 94.62 291 GLU A C 1
ATOM 2351 O O . GLU A 1 291 ? 11.225 10.325 -1.499 1.00 94.62 291 GLU A O 1
ATOM 2356 N N . HIS A 1 292 ? 10.258 8.322 -1.835 1.00 94.50 292 HIS A N 1
ATOM 2357 C CA . HIS A 1 292 ? 10.168 7.952 -0.415 1.00 94.50 292 HIS A CA 1
ATOM 2358 C C . HIS A 1 292 ? 11.013 6.752 0.029 1.00 94.50 292 HIS A C 1
ATOM 2360 O O . HIS A 1 292 ? 11.434 6.715 1.189 1.00 94.50 292 HIS A O 1
ATOM 2366 N N . VAL A 1 293 ? 11.312 5.775 -0.837 1.00 91.38 293 VAL A N 1
ATOM 2367 C CA . VAL A 1 293 ? 11.994 4.519 -0.442 1.00 91.38 293 VAL A CA 1
ATOM 2368 C C . VAL A 1 293 ? 13.519 4.715 -0.392 1.00 91.38 293 VAL A C 1
ATOM 2370 O O . VAL A 1 293 ? 14.300 4.184 -1.181 1.00 91.38 293 VAL A O 1
ATOM 2373 N N . LYS A 1 294 ? 13.958 5.535 0.568 1.00 74.94 294 LYS A N 1
ATOM 2374 C CA . LYS A 1 294 ? 15.330 6.055 0.652 1.00 74.94 294 LYS A CA 1
ATOM 2375 C C . LYS A 1 294 ? 16.331 5.058 1.242 1.00 74.94 294 LYS A C 1
ATOM 2377 O O . LYS A 1 294 ? 16.148 4.516 2.332 1.00 74.94 294 LYS A O 1
ATOM 2382 N N . LEU A 1 295 ? 17.465 4.917 0.553 1.00 62.41 295 LEU A N 1
ATOM 2383 C CA . LEU A 1 295 ? 18.679 4.260 1.043 1.00 62.41 295 LEU A CA 1
ATOM 2384 C C . LEU A 1 295 ? 19.384 5.133 2.102 1.00 62.41 295 LEU A C 1
ATOM 2386 O O . LEU A 1 295 ? 20.332 5.849 1.788 1.00 62.41 295 LEU A O 1
ATOM 2390 N N . LYS A 1 296 ? 18.904 5.079 3.349 1.00 51.91 296 LYS A N 1
ATOM 2391 C CA . LYS A 1 296 ? 19.639 5.555 4.539 1.00 51.91 296 LYS A CA 1
ATOM 2392 C C . LYS A 1 296 ? 20.489 4.446 5.159 1.00 51.91 296 LYS A C 1
ATOM 2394 O O . LYS A 1 296 ? 20.088 3.267 5.016 1.00 51.91 296 LYS A O 1
#

Radius of gyration: 22.82 Å; chains: 1; bounding box: 61×64×49 Å

Sequence (296 aa):
MSLFASHCPLNSVKKTIPGSVDEKLRSEVATYIWIHQIAQRFRPIAFMGSVSRWTNSQTLRSLLGYPTSCPYISLKRPTPLSTGYVIISIFNKSTGYAAFANLENEGIPTIPRNSVYQAVESYLLDLLQCNDNRIYHQPNAIHDTEDGQEQLAALTMMRALFPRFISREYRHGPFGLTLTDFQPGNIFADEEWYITDIIDFELATVLPVGLQTPVYWLTGRAIDAIEHGEHLDVFETRIHEYGDAFEDQEKKDACSNFPHAQIMRRCWNSGSFWYFQAVNCLKALLHVFREHVKLK

Foldseek 3Di:
DDDADDDDDDDDDDDDDPPDPVVVVVVFVVVLVVVVVAPPDDDDDDDDDDDDDDDDCQVVCVVVVHDDDDPVDPDDDPDHDDGDDDPLDLLLQCQLAPQVVVCVVVVQDAPGSPDDDQFPLVNLVRLLVSLVSCVVPPPVLADDPVSNVLSVVLSVVLNVCVVLQDDPVQGRADKDWDNNVDDPVQFDADPVRDTPDGDDCNSTDIGHLLLREPDQCLVPDDLLRQAPDPSVVVSVVSLVVVLVVVQVVLVVDPPDPDNSSVSRVVSVVSLSNLSSSLSSNSVSVSSSSVRRVDDD

pLDDT: mean 70.85, std 25.06, range [21.38, 97.12]

Organism: Aspergillus novofumigatus (strain IBT 16806) (NCBI:txid1392255)

Secondary structure (DSSP, 8-state):
-------------S---TT-HHHHHHHHHHHHHHHTTTTT-----------------HHHHHHTTPPPPPTT-----S----S----------TT-SHHHHHHHHTT---S-TT---SSHHHHHHHHHHHHHHHHHH-TTS--SHHHHHHHHHHHHHHHHHHHHHS-TTSTT--EEEE-TT--GGGEEE-TT--EEEE--GGG-EEEEGGG-PPPGGGGS--GGG--TTHHHHHHHHHHHHHHHHHHHHHTT-TT--S-HHHHHHHHHHTTHHHHHHHHH-TTTHHHHHHHH----

InterPro domains:
  IPR011009 Protein kinase-like domain superfamily [SSF56112] (122-288)